Protein AF-A0A090YXJ8-F1 (afdb_monomer)

pLDDT: mean 74.56, std 11.91, range [32.97, 93.19]

Solvent-accessible surface area (backbone atoms only — not comparable to full-atom values): 15161 Å² total; per-residue (Å²): 108,73,38,56,51,38,26,51,50,13,48,53,43,41,76,41,17,78,63,46,32,79,76,66,82,47,76,47,44,65,62,15,50,51,41,25,53,54,12,46,61,63,32,45,54,59,50,48,67,62,44,46,69,66,55,43,54,61,46,29,69,76,54,57,62,70,44,41,56,53,47,49,48,43,68,73,40,42,70,61,49,36,50,55,52,45,54,54,52,48,55,52,47,51,55,52,52,51,50,52,52,52,50,51,50,51,51,49,51,51,51,49,48,62,70,69,46,58,50,100,73,83,90,73,76,55,80,92,44,60,89,80,58,79,84,62,75,74,49,55,65,55,54,60,68,39,88,91,49,89,76,83,67,66,76,50,70,46,80,61,15,33,58,45,97,68,68,69,87,55,21,34,59,70,58,50,53,49,31,58,75,66,72,44,69,75,52,51,43,85,46,70,49,59,58,63,54,53,42,34,67,60,45,62,47,40,70,73,40,94,69,78,64,89,57,84,76,57,94,40,47,45,72,41,46,49,63,58,28,57,45,51,48,59,53,76,58,44,70,51,37,38,39,51,70,95,53,85,84,64,70,45,55,31,50,32,45,40,36,34,38,71,87,90,123

Organism: NCBI:txid2338372

Foldseek 3Di:
DVLQVLLVQLVVCLVCQVVVCVPPVDRCNVVSLVSNLSSCLVCQLVVCVVCLVVVLVVVCVPVVDPSVVVSVVCVVPVVVVSVVVSVVVSVVSCVVVVVVVVVVVVVVVVVVCLLPDQAPDDDDDPPVCPPPDDDDPVVLVVLCPDPPDPADKDKDKQPWKFWPPADQVLFDPVLVVVCVVVVHPPRTDIDIDMQVCRSCVRRVWDWPDPDDPNDGDDQLAEEDEPVCCNGSVDDFQDWIWIGGPPDPPPTRINRGYIYTYRDPD

Mean predicted aligned error: 14.97 Å

Structure (mmCIF, N/CA/C/O backbone):
data_AF-A0A090YXJ8-F1
#
_entry.id   AF-A0A090YXJ8-F1
#
loop_
_atom_site.group_PDB
_atom_site.id
_atom_site.type_symbol
_atom_site.label_atom_id
_atom_site.label_alt_id
_atom_site.label_comp_id
_atom_site.label_asym_id
_atom_site.label_entity_id
_atom_site.label_seq_id
_atom_site.pdbx_PDB_ins_code
_atom_site.Cartn_x
_atom_site.Cartn_y
_atom_site.Cartn_z
_atom_site.occupancy
_atom_site.B_iso_or_equiv
_atom_site.auth_seq_id
_atom_site.auth_comp_id
_atom_site.auth_asym_id
_atom_site.auth_atom_id
_atom_site.pdbx_PDB_model_num
ATOM 1 N N . MET A 1 1 ? -24.870 23.433 34.975 1.00 55.50 1 MET A N 1
ATOM 2 C CA . MET A 1 1 ? -24.606 24.380 33.870 1.00 55.50 1 MET A CA 1
ATOM 3 C C . MET A 1 1 ? -23.254 24.064 33.238 1.00 55.50 1 MET A C 1
ATOM 5 O O . MET A 1 1 ? -23.257 23.481 32.168 1.00 55.50 1 MET A O 1
ATOM 9 N N . PHE A 1 2 ? -22.132 24.280 33.937 1.00 61.69 2 PHE A N 1
ATOM 10 C CA . PHE A 1 2 ? -20.770 24.080 33.403 1.00 61.69 2 PHE A CA 1
ATOM 11 C C . PHE A 1 2 ? -20.494 22.678 32.811 1.00 61.69 2 PHE A C 1
ATOM 13 O O . PHE A 1 2 ? -19.981 22.555 31.707 1.00 61.69 2 PHE A O 1
ATOM 20 N N . SER A 1 3 ? -20.918 21.608 33.489 1.00 58.25 3 SER A N 1
ATOM 21 C CA . SER A 1 3 ? -20.738 20.216 33.033 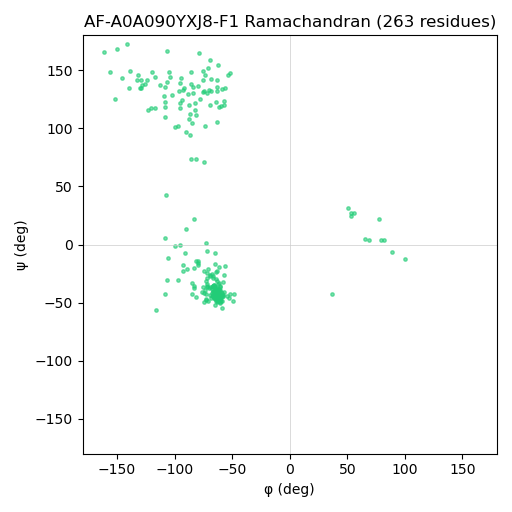1.00 58.25 3 SER A CA 1
ATOM 22 C C . SER A 1 3 ? -21.507 19.892 31.747 1.00 58.25 3 SER A C 1
ATOM 24 O O . SER A 1 3 ? -21.012 19.183 30.877 1.00 58.25 3 SER A O 1
ATOM 26 N N . PHE A 1 4 ? -22.702 20.472 31.607 1.00 64.38 4 PHE A N 1
ATOM 27 C CA . PHE A 1 4 ? -23.557 20.308 30.433 1.00 64.38 4 PHE A CA 1
ATOM 28 C C . PHE A 1 4 ? -22.971 21.056 29.229 1.00 64.38 4 PHE A C 1
ATOM 30 O O . PHE A 1 4 ? -23.005 20.553 28.112 1.00 64.38 4 PHE A O 1
ATOM 37 N N . SER A 1 5 ? -22.365 22.223 29.471 1.00 67.88 5 SER A N 1
ATOM 38 C CA . SER A 1 5 ? -21.623 22.974 28.459 1.00 67.88 5 SER A CA 1
ATOM 39 C C . SER A 1 5 ? -20.424 22.181 27.936 1.00 67.88 5 SER A C 1
ATOM 41 O O . SER A 1 5 ? -20.255 22.105 26.728 1.00 67.88 5 SER A O 1
ATOM 43 N N . ILE A 1 6 ? -19.646 21.518 28.803 1.00 65.88 6 ILE A N 1
ATOM 44 C CA . ILE A 1 6 ? -18.513 20.666 28.384 1.00 65.88 6 ILE A CA 1
ATOM 45 C C . ILE A 1 6 ? -18.993 19.492 27.517 1.00 65.88 6 ILE A C 1
ATOM 47 O O . ILE A 1 6 ? -18.374 19.184 26.502 1.00 65.88 6 ILE A O 1
ATOM 51 N N . LEU A 1 7 ? -20.121 18.872 27.874 1.00 66.62 7 LEU A N 1
ATOM 52 C CA . LEU A 1 7 ? -20.714 17.774 27.107 1.00 66.62 7 LEU A CA 1
ATOM 53 C C . LEU A 1 7 ? -21.203 18.234 25.728 1.00 66.62 7 LEU A C 1
ATOM 55 O O . LEU A 1 7 ? -20.902 17.588 24.726 1.00 66.62 7 LEU A O 1
ATOM 59 N N . ILE A 1 8 ? -21.906 19.369 25.660 1.00 72.75 8 ILE A N 1
ATOM 60 C CA . ILE A 1 8 ? -22.362 19.958 24.392 1.00 72.75 8 ILE A CA 1
ATOM 61 C C . ILE A 1 8 ? -21.159 20.341 23.527 1.00 72.75 8 ILE A C 1
ATOM 63 O O . ILE A 1 8 ? -21.130 19.985 22.355 1.00 72.75 8 ILE A O 1
ATOM 67 N N . ILE A 1 9 ? -20.143 20.989 24.101 1.00 69.19 9 ILE A N 1
ATOM 68 C CA . ILE A 1 9 ? -18.918 21.371 23.387 1.00 69.19 9 ILE A CA 1
ATOM 69 C C . ILE A 1 9 ? -18.204 20.124 22.841 1.00 69.19 9 ILE A C 1
ATOM 71 O O . ILE A 1 9 ? -17.882 20.086 21.658 1.00 69.19 9 ILE A O 1
ATOM 75 N N . GLY A 1 10 ? -18.027 19.074 23.650 1.00 62.78 10 GLY A N 1
ATOM 76 C CA . GLY A 1 10 ? -17.425 17.812 23.203 1.00 62.78 10 GLY A CA 1
ATOM 77 C C . GLY A 1 10 ? -18.226 17.122 22.093 1.00 62.78 10 GLY A C 1
ATOM 78 O O . GLY A 1 10 ? -17.644 16.637 21.127 1.00 62.78 10 GLY A O 1
ATOM 79 N N . THR A 1 11 ? -19.560 17.147 22.180 1.00 67.75 11 THR A N 1
ATOM 80 C CA . THR A 1 11 ? -20.452 16.560 21.161 1.00 67.75 11 THR A CA 1
ATOM 81 C C . THR A 1 11 ? -20.405 17.349 19.853 1.00 67.75 11 THR A C 1
ATOM 83 O O . THR A 1 11 ? -20.307 16.760 18.780 1.00 67.75 11 THR A O 1
ATOM 86 N N . VAL A 1 12 ? -20.435 18.683 19.930 1.00 70.00 12 VAL A N 1
ATOM 87 C CA . VAL A 1 12 ? -20.380 19.569 18.761 1.00 70.00 12 VAL A CA 1
ATOM 88 C C . VAL A 1 12 ? -19.036 19.432 18.053 1.00 70.00 12 VAL A C 1
ATOM 90 O O . VAL A 1 12 ? -19.027 19.228 16.842 1.00 70.00 12 VAL A O 1
ATOM 93 N N . ILE A 1 13 ? -17.915 19.462 18.782 1.00 65.44 13 ILE A N 1
ATOM 94 C CA . ILE A 1 13 ? -16.574 19.284 18.198 1.00 65.44 13 ILE A CA 1
ATOM 95 C C . ILE A 1 13 ? -16.415 17.869 17.623 1.00 65.44 13 ILE A C 1
ATOM 97 O O . ILE A 1 13 ? -15.841 17.719 16.550 1.00 65.44 13 ILE A O 1
ATOM 101 N N . GLY A 1 14 ? -16.955 16.835 18.277 1.00 62.78 14 GLY A N 1
ATOM 102 C CA . GLY A 1 14 ? -16.898 15.460 17.770 1.00 62.78 14 GLY A CA 1
ATOM 103 C C . GLY A 1 14 ? -17.685 15.263 16.473 1.00 62.78 14 GLY A C 1
ATOM 104 O O . GLY A 1 14 ? -17.175 14.661 15.532 1.00 62.78 14 GLY A O 1
ATOM 105 N N . LEU A 1 15 ? -18.894 15.828 16.385 1.00 65.69 15 LEU A N 1
ATOM 106 C CA . LEU A 1 15 ? -19.735 15.759 15.182 1.00 65.69 15 LEU A CA 1
ATOM 107 C C . LEU A 1 15 ? -19.212 16.631 14.030 1.00 65.69 15 LEU A C 1
ATOM 109 O O . LEU A 1 15 ? -19.439 16.305 12.870 1.00 65.69 15 LEU A O 1
ATOM 113 N N . SER A 1 16 ? -18.512 17.726 14.337 1.00 63.09 16 SER A N 1
ATOM 114 C CA . SER A 1 16 ? -17.903 18.616 13.335 1.00 63.09 16 SER A CA 1
ATOM 115 C C . SER A 1 16 ? -16.428 18.307 13.054 1.00 63.09 16 SER A C 1
ATOM 117 O O . SER A 1 16 ? -15.823 18.939 12.189 1.00 63.09 16 SER A O 1
ATOM 119 N N . GLY A 1 17 ? -15.852 17.308 13.729 1.00 56.41 17 GLY A N 1
ATOM 120 C CA . GLY A 1 17 ? -14.432 16.970 13.653 1.00 56.41 17 GLY A CA 1
ATOM 121 C C . GLY A 1 17 ? -13.969 16.592 12.248 1.00 56.41 17 GLY A C 1
ATOM 122 O O . GLY A 1 17 ? -12.890 17.008 11.842 1.00 56.41 17 GLY A O 1
ATOM 123 N N . SER A 1 18 ? -14.818 15.910 11.472 1.00 56.16 18 SER A N 1
ATOM 124 C CA . SER A 1 18 ? -14.527 15.558 10.075 1.00 56.16 18 SER A CA 1
ATOM 125 C C . SER A 1 18 ? -14.506 16.766 9.132 1.00 56.16 18 SER A C 1
ATOM 127 O O . SER A 1 18 ? -13.820 16.731 8.117 1.00 56.16 18 SER A O 1
ATOM 129 N N . MET A 1 19 ? -15.235 17.843 9.452 1.00 58.25 19 MET A N 1
ATOM 130 C CA . MET A 1 19 ? -15.179 19.104 8.697 1.00 58.25 19 MET A CA 1
ATOM 131 C C . MET A 1 19 ? -14.025 20.003 9.163 1.00 58.25 19 MET A C 1
ATOM 133 O O . MET A 1 19 ? -13.417 20.697 8.353 1.00 58.25 19 MET A O 1
ATOM 137 N N . LEU A 1 20 ? -13.687 19.971 10.456 1.00 52.88 20 LEU A N 1
ATOM 138 C CA . LEU A 1 20 ? -12.578 20.736 11.041 1.00 52.88 20 LEU A CA 1
ATOM 139 C C . LEU A 1 20 ? -11.194 20.188 10.664 1.00 52.88 20 LEU A C 1
ATOM 141 O O . LEU A 1 20 ? -10.254 20.970 10.514 1.00 52.88 20 LEU A O 1
ATOM 145 N N . GLU A 1 21 ? -11.067 18.875 10.458 1.00 55.09 21 GLU A N 1
ATOM 146 C CA . GLU A 1 21 ? -9.832 18.229 9.985 1.00 55.09 21 GLU A CA 1
ATOM 147 C C . GLU A 1 21 ? -9.377 18.797 8.627 1.00 55.09 21 GLU A C 1
ATOM 149 O O . GLU A 1 21 ? -8.182 18.970 8.389 1.00 55.09 21 GLU A O 1
ATOM 154 N N . GLN A 1 22 ? -10.334 19.211 7.787 1.00 55.16 22 GLN A N 1
ATOM 155 C CA . GLN A 1 22 ? -10.087 19.806 6.473 1.00 55.16 22 GLN A CA 1
ATOM 156 C C . GLN A 1 22 ? -9.495 21.230 6.539 1.00 55.16 22 GLN A C 1
ATOM 158 O O . GLN A 1 22 ? -8.871 21.670 5.576 1.00 55.16 22 GLN A O 1
ATOM 163 N N . TYR A 1 23 ? -9.659 21.940 7.665 1.00 57.81 23 TYR A N 1
ATOM 164 C CA . TYR A 1 23 ? -9.198 23.325 7.852 1.00 57.81 23 TYR A CA 1
ATOM 165 C C . TYR A 1 23 ? -7.972 23.462 8.768 1.00 57.81 23 TYR A C 1
ATOM 167 O O . TYR A 1 23 ? -7.193 24.396 8.591 1.00 57.81 23 TYR A O 1
ATOM 175 N N . ALA A 1 24 ? -7.797 22.573 9.752 1.00 56.06 24 ALA A N 1
ATOM 176 C CA . ALA A 1 24 ? -6.789 22.739 10.807 1.00 56.06 24 ALA A CA 1
ATOM 177 C C . ALA A 1 24 ? -5.554 21.826 10.672 1.00 56.06 24 ALA A C 1
ATOM 179 O O . ALA A 1 24 ? -4.582 22.023 11.397 1.00 56.06 24 ALA A O 1
ATOM 180 N N . GLY A 1 25 ? -5.574 20.816 9.790 1.00 51.91 25 GLY A N 1
ATOM 181 C CA . GLY A 1 25 ? -4.444 19.890 9.592 1.00 51.91 25 GLY A CA 1
ATOM 182 C C . GLY A 1 25 ? -4.116 18.991 10.797 1.00 51.91 25 GLY A C 1
ATOM 183 O O . GLY A 1 25 ? -3.144 18.242 10.764 1.00 51.91 25 GLY A O 1
ATOM 184 N N . PHE A 1 26 ? -4.924 19.048 11.858 1.00 59.78 26 PHE A N 1
ATOM 185 C CA . PHE A 1 26 ? -4.883 18.166 13.021 1.00 59.78 26 PHE A CA 1
ATOM 186 C C . PHE A 1 26 ? -6.222 17.439 13.122 1.00 59.78 26 PHE A C 1
ATOM 188 O O . PHE A 1 26 ? -7.244 18.013 12.755 1.00 59.78 26 PHE A O 1
ATOM 195 N N . ASN A 1 27 ? -6.235 16.206 13.631 1.00 60.19 27 ASN A N 1
ATOM 196 C CA . ASN A 1 27 ? -7.457 15.424 13.796 1.00 60.19 27 ASN A CA 1
ATOM 197 C C . ASN A 1 27 ? -8.073 15.689 15.192 1.00 60.19 27 ASN A C 1
ATOM 199 O O . ASN A 1 27 ? -7.643 15.087 16.183 1.00 60.19 27 ASN A O 1
ATOM 203 N N . PRO A 1 28 ? -9.073 16.590 15.326 1.00 64.56 28 PRO A N 1
ATOM 204 C CA . PRO A 1 28 ? -9.638 16.967 16.622 1.00 64.56 28 PRO A CA 1
ATOM 205 C C . PRO A 1 28 ? -10.490 15.857 17.252 1.00 64.56 28 PRO A C 1
ATOM 207 O O . PRO A 1 28 ? -10.927 16.010 18.395 1.00 64.56 28 PRO A O 1
ATOM 210 N N . SER A 1 29 ? -10.733 14.745 16.546 1.00 60.97 29 SER A N 1
ATOM 211 C CA . SER A 1 29 ? -11.629 13.680 17.005 1.00 60.97 29 SER A CA 1
ATOM 212 C C . SER A 1 29 ? -11.185 13.086 18.346 1.00 60.97 29 SER A C 1
ATOM 214 O O . SER A 1 29 ? -12.011 12.945 19.246 1.00 60.97 29 SER A O 1
ATOM 216 N N . ALA A 1 30 ? -9.884 12.855 18.548 1.00 63.22 30 ALA A N 1
ATOM 217 C CA . ALA A 1 30 ? -9.355 12.306 19.798 1.00 63.22 30 ALA A CA 1
ATOM 218 C C . ALA A 1 30 ? -9.549 13.262 20.990 1.00 63.22 30 ALA A C 1
ATOM 220 O O . ALA A 1 30 ? -9.993 12.847 22.062 1.00 63.22 30 ALA A O 1
ATOM 221 N N . ILE A 1 31 ? -9.282 14.558 20.793 1.00 67.12 31 ILE A N 1
ATOM 222 C CA . ILE A 1 31 ? -9.473 15.591 21.824 1.00 67.12 31 ILE A CA 1
ATOM 223 C C . ILE A 1 31 ? -10.967 15.758 22.133 1.00 67.12 31 ILE A C 1
ATOM 225 O O . ILE A 1 31 ? -11.360 15.871 23.294 1.00 67.12 31 ILE A O 1
ATOM 229 N N . SER A 1 32 ? -11.816 15.713 21.105 1.00 64.06 32 SER A N 1
ATOM 230 C CA . SER A 1 32 ? -13.268 15.815 21.256 1.00 64.06 32 SER A CA 1
ATOM 231 C C . SER A 1 32 ? -13.869 14.627 22.007 1.00 64.06 32 SER A C 1
ATOM 233 O O . SER A 1 32 ? -14.696 14.826 22.894 1.00 64.06 32 SER A O 1
ATOM 235 N N . ALA A 1 33 ? -13.397 13.407 21.733 1.00 66.88 33 ALA A N 1
ATOM 236 C CA . ALA A 1 33 ? -13.828 12.198 22.422 1.00 66.88 33 ALA A CA 1
ATOM 237 C C . ALA A 1 33 ? -13.441 12.241 23.906 1.00 66.88 33 ALA A C 1
ATOM 239 O O . ALA A 1 33 ? -14.245 11.882 24.767 1.00 66.88 33 ALA A O 1
ATOM 240 N N . LEU A 1 34 ? -12.245 12.754 24.216 1.00 67.62 34 LEU A N 1
ATOM 241 C CA . LEU A 1 34 ? -11.788 12.948 25.590 1.00 67.62 34 LEU A CA 1
ATOM 242 C C . LEU A 1 34 ? -12.661 13.971 26.335 1.00 67.62 34 LEU A C 1
ATOM 244 O O . LEU A 1 34 ? -13.136 13.700 27.439 1.00 67.62 34 LEU A O 1
ATOM 248 N N . LEU A 1 35 ? -12.921 15.130 25.720 1.00 68.94 35 LEU A N 1
ATOM 249 C CA . LEU A 1 35 ? -13.769 16.179 26.295 1.00 68.94 35 LEU A CA 1
ATOM 250 C C . LEU A 1 35 ? -15.221 15.721 26.464 1.00 68.94 35 LEU A C 1
ATOM 252 O O . LEU A 1 35 ? -15.842 16.022 27.483 1.00 68.94 35 LEU A O 1
ATOM 256 N N . PHE A 1 36 ? -15.746 14.954 25.508 1.00 70.88 36 PHE A N 1
ATOM 257 C CA . PHE A 1 36 ? -17.064 14.338 25.602 1.00 70.88 36 PHE A CA 1
ATOM 258 C C . PHE A 1 36 ? -17.133 13.341 26.762 1.00 70.88 36 PHE A C 1
ATOM 260 O O . PHE A 1 36 ? -18.053 13.428 27.571 1.00 70.88 36 PHE A O 1
ATOM 267 N N . ALA A 1 37 ? -16.149 12.447 26.901 1.00 69.69 37 ALA A N 1
ATOM 268 C CA . ALA A 1 37 ? -16.104 11.473 27.992 1.00 69.69 37 ALA A CA 1
ATOM 269 C C . ALA A 1 37 ? -16.043 12.158 29.368 1.00 69.69 37 ALA A C 1
ATOM 271 O O . ALA A 1 37 ? -16.802 11.799 30.271 1.00 69.69 37 ALA A O 1
ATOM 272 N N . ILE A 1 38 ? -15.204 13.191 29.514 1.00 72.44 38 ILE 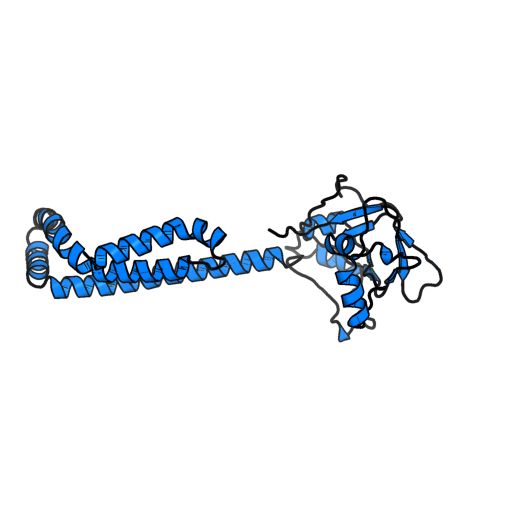A N 1
ATOM 273 C CA . ILE A 1 38 ? -15.114 14.002 30.739 1.00 72.44 38 ILE A CA 1
ATOM 274 C C . ILE A 1 38 ? -16.444 14.725 30.997 1.00 72.44 38 ILE A C 1
ATOM 276 O O . ILE A 1 38 ? -16.974 14.671 32.109 1.00 72.44 38 ILE A O 1
ATOM 280 N N . GLY A 1 39 ? -17.025 15.351 29.971 1.00 72.19 39 GLY A N 1
ATOM 281 C CA . GLY A 1 39 ? -18.326 16.013 30.051 1.00 72.19 39 GLY A CA 1
ATOM 282 C C . GLY A 1 39 ? -19.434 15.059 30.492 1.00 72.19 39 GLY A C 1
ATOM 283 O O . GLY A 1 39 ? -20.219 15.393 31.382 1.00 72.19 39 GLY A O 1
ATOM 284 N N . LEU A 1 40 ? -19.467 13.844 29.943 1.00 72.19 40 LEU A N 1
ATOM 285 C CA . LEU A 1 40 ? -20.435 12.812 30.307 1.00 72.19 40 LEU A CA 1
ATOM 286 C C . LEU A 1 40 ? -20.286 12.410 31.772 1.00 72.19 40 LEU A C 1
ATOM 288 O O . LEU A 1 40 ? -21.265 12.461 32.517 1.00 72.19 40 LEU A O 1
ATOM 292 N N . LEU A 1 41 ? -19.061 12.126 32.215 1.00 71.62 41 LEU A N 1
ATOM 293 C CA . LEU A 1 41 ? -18.758 11.692 33.581 1.00 71.62 41 LEU A CA 1
ATOM 294 C C . LEU A 1 41 ? -19.223 12.715 34.629 1.00 71.62 41 LEU A C 1
ATOM 296 O O . LEU A 1 41 ? -19.878 12.359 35.610 1.00 71.62 41 LEU A O 1
ATOM 300 N N . VAL A 1 42 ? -18.972 14.003 34.381 1.00 73.88 42 VAL A N 1
ATOM 301 C CA . VAL A 1 42 ? -19.380 15.084 35.292 1.00 73.88 42 VAL A CA 1
ATOM 302 C C . VAL A 1 42 ? -20.896 15.347 35.227 1.00 73.88 42 VAL A C 1
ATOM 304 O O . VAL A 1 42 ? -21.485 15.841 36.192 1.00 73.88 42 VAL A O 1
ATOM 307 N N . THR A 1 43 ? -21.569 14.988 34.129 1.00 73.94 43 THR A N 1
ATOM 308 C CA . THR A 1 43 ? -23.014 15.227 33.954 1.00 73.94 43 THR A CA 1
ATOM 309 C C . THR A 1 43 ? -23.886 14.074 34.481 1.00 73.94 43 THR A C 1
ATOM 311 O O . THR A 1 43 ? -25.043 14.310 34.848 1.00 73.94 43 THR A O 1
ATOM 314 N N . ILE A 1 44 ? -23.339 12.857 34.636 1.00 73.44 44 ILE A N 1
ATOM 315 C CA . ILE A 1 44 ? -24.039 11.671 35.180 1.00 73.44 44 ILE A CA 1
ATOM 316 C C . ILE A 1 44 ? -24.787 11.953 36.503 1.00 73.44 44 ILE A C 1
ATOM 318 O O . ILE A 1 44 ? -25.975 11.629 36.579 1.00 73.44 44 ILE A O 1
ATOM 322 N N . PRO A 1 45 ? -24.199 12.597 37.535 1.00 69.31 45 PRO A N 1
ATOM 323 C CA . PRO A 1 45 ? -24.906 12.859 38.794 1.00 69.31 45 PRO A CA 1
ATOM 324 C C . PRO A 1 45 ? -26.149 13.742 38.627 1.00 69.31 45 PRO A C 1
ATOM 326 O O . PRO A 1 45 ? -27.145 13.567 39.334 1.00 69.31 45 PRO A O 1
ATOM 329 N N . SER A 1 46 ? -26.108 14.680 37.676 1.00 73.44 46 SER A N 1
ATOM 330 C CA . SER A 1 46 ? -27.239 15.560 37.362 1.00 73.44 46 SER A CA 1
ATOM 331 C C . SER A 1 46 ? -28.344 14.793 36.634 1.00 73.44 46 SER A C 1
ATOM 333 O O . SER A 1 46 ? -29.514 14.907 37.002 1.00 73.44 46 SER A O 1
ATOM 335 N N . PHE A 1 47 ? -27.975 13.943 35.672 1.00 73.75 47 PHE A N 1
ATOM 336 C CA . PHE A 1 47 ? -28.919 13.068 34.974 1.00 73.75 47 PHE A CA 1
ATOM 337 C C . PHE A 1 47 ? -29.593 12.071 35.916 1.00 73.75 47 PHE A C 1
ATOM 339 O O . PHE A 1 47 ? -30.809 11.913 35.865 1.00 73.75 47 PHE A O 1
ATOM 346 N N . ILE A 1 48 ? -28.849 11.455 36.838 1.00 70.88 48 ILE A N 1
ATOM 347 C CA . ILE A 1 48 ? -29.412 10.509 37.813 1.00 70.88 48 ILE A CA 1
ATOM 348 C C . ILE A 1 48 ? -30.433 11.196 38.724 1.00 70.88 48 ILE A C 1
ATOM 350 O O . ILE A 1 48 ? -31.477 10.612 39.008 1.00 70.88 48 ILE A O 1
ATOM 354 N N . ARG A 1 49 ? -30.202 12.450 39.142 1.00 69.06 49 ARG A N 1
ATOM 355 C CA . ARG A 1 49 ? -31.197 13.210 39.924 1.00 69.06 49 ARG A CA 1
ATOM 356 C C . ARG A 1 49 ? -32.517 13.405 39.176 1.00 69.06 49 ARG A C 1
ATOM 358 O O . ARG A 1 49 ? -33.563 13.372 39.820 1.00 69.06 49 ARG A O 1
ATOM 365 N N . MET A 1 50 ? -32.460 13.606 37.862 1.00 73.94 50 MET A N 1
ATOM 366 C CA . MET A 1 50 ? -33.635 13.833 37.021 1.00 73.94 50 MET A CA 1
ATOM 367 C C . MET A 1 50 ? -34.338 12.521 36.643 1.00 73.94 50 MET A C 1
ATOM 369 O O . MET A 1 50 ? -35.556 12.420 36.748 1.00 73.94 50 MET A O 1
ATOM 373 N N . ILE A 1 51 ? -33.573 11.504 36.246 1.00 74.38 51 ILE A N 1
ATOM 374 C CA . ILE A 1 51 ? -34.089 10.254 35.676 1.00 74.38 51 ILE A CA 1
ATOM 375 C C . ILE A 1 51 ? -34.531 9.263 36.763 1.00 74.38 51 ILE A C 1
ATOM 377 O O . ILE A 1 51 ? -35.549 8.589 36.597 1.00 74.38 51 ILE A O 1
ATOM 381 N N . ALA A 1 52 ? -33.816 9.175 37.892 1.00 71.06 52 ALA A N 1
ATOM 382 C CA . ALA A 1 52 ? -34.124 8.206 38.947 1.00 71.06 52 ALA A CA 1
ATOM 383 C C . ALA A 1 52 ? -35.590 8.242 39.427 1.00 71.06 52 ALA A C 1
ATOM 385 O O . ALA A 1 52 ? -36.189 7.173 39.507 1.00 71.06 52 ALA A O 1
ATOM 386 N N . PRO A 1 53 ? -36.222 9.401 39.712 1.00 68.25 53 PRO A N 1
ATOM 387 C CA . PRO A 1 53 ? -37.631 9.422 40.116 1.00 68.25 53 PRO A CA 1
ATOM 388 C C . PRO A 1 53 ? -38.605 9.056 38.984 1.00 68.25 53 PRO A C 1
ATOM 390 O O . PRO A 1 53 ? -39.690 8.554 39.271 1.00 68.25 53 PRO A O 1
ATOM 393 N N . VAL A 1 54 ? -38.230 9.281 37.721 1.00 77.50 54 VAL A N 1
ATOM 394 C CA . VAL A 1 54 ? -39.053 8.948 36.546 1.00 77.50 54 VAL A CA 1
ATOM 395 C C . VAL A 1 54 ? -39.059 7.440 36.298 1.00 77.50 54 VAL A C 1
ATOM 397 O O . VAL A 1 54 ? -40.117 6.873 36.051 1.00 77.50 54 VAL A O 1
ATOM 400 N N . ILE A 1 55 ? -37.905 6.780 36.430 1.00 72.19 55 ILE A N 1
ATOM 401 C CA . ILE A 1 55 ? -37.764 5.330 36.208 1.00 72.19 55 ILE A CA 1
ATOM 402 C C . ILE A 1 55 ? -38.165 4.516 37.445 1.00 72.19 55 ILE A C 1
ATOM 404 O O . ILE A 1 55 ? -38.757 3.444 37.316 1.00 72.19 55 ILE A O 1
ATOM 408 N N . ALA A 1 56 ? -37.889 5.009 38.657 1.00 70.19 56 ALA A N 1
ATOM 409 C CA . ALA A 1 56 ? -38.182 4.263 39.880 1.00 70.19 56 ALA A CA 1
ATOM 410 C C . ALA A 1 56 ? -39.686 4.020 40.078 1.00 70.19 56 ALA A C 1
ATOM 412 O O . ALA A 1 56 ? -40.060 2.946 40.536 1.00 70.19 56 ALA A O 1
ATOM 413 N N . LYS A 1 57 ? -40.550 4.977 39.709 1.00 71.19 57 LYS A N 1
ATOM 414 C CA . LYS A 1 57 ? -42.012 4.853 39.855 1.00 71.19 57 LYS A CA 1
ATOM 415 C C . LYS A 1 57 ? -42.610 3.652 39.095 1.00 71.19 57 LYS A C 1
ATOM 417 O O . LYS A 1 57 ? -43.268 2.836 39.738 1.00 71.19 57 LYS A O 1
ATOM 422 N N . PRO A 1 58 ? -42.385 3.481 37.779 1.00 70.00 58 PRO A N 1
ATOM 423 C CA . PRO A 1 58 ? -42.887 2.313 37.055 1.00 70.00 58 PRO A CA 1
ATOM 424 C C . PRO A 1 58 ? -42.238 1.001 37.524 1.00 70.00 58 PRO A C 1
ATOM 426 O O . PRO A 1 58 ? -42.927 -0.009 37.649 1.00 70.00 58 PRO A O 1
ATOM 429 N N . PHE A 1 59 ? -40.950 1.002 37.886 1.00 67.75 59 PHE A N 1
ATOM 430 C CA . PHE A 1 59 ? -40.277 -0.201 38.406 1.00 67.75 59 PHE A CA 1
ATOM 431 C C . PHE A 1 59 ? -40.795 -0.659 39.778 1.00 67.75 59 PHE A C 1
ATOM 433 O O . PHE A 1 59 ? -40.898 -1.860 40.037 1.00 67.75 59 PHE A O 1
ATOM 440 N N . GLN A 1 60 ? -41.146 0.283 40.656 1.00 66.94 60 GLN A N 1
ATOM 441 C CA . GLN A 1 60 ? -41.823 -0.007 41.925 1.00 66.94 60 GLN A CA 1
ATOM 442 C C . GLN A 1 60 ? -43.230 -0.569 41.691 1.00 66.94 60 GLN A C 1
ATOM 444 O O . GLN A 1 60 ? -43.680 -1.436 42.436 1.00 66.94 60 GLN A O 1
ATOM 449 N N . MET A 1 61 ? -43.918 -0.108 40.643 1.00 68.25 61 MET A N 1
ATOM 450 C CA . MET A 1 61 ? -45.260 -0.578 40.299 1.00 68.25 61 MET A CA 1
ATOM 451 C C . MET A 1 61 ? -45.262 -2.028 39.793 1.00 68.25 61 MET A C 1
ATOM 453 O O . MET A 1 61 ? -46.175 -2.776 40.136 1.00 68.25 61 MET A O 1
ATOM 457 N N . ILE A 1 62 ? -44.236 -2.430 39.034 1.00 70.94 62 ILE A N 1
ATOM 458 C CA . ILE A 1 62 ? -44.140 -3.765 38.417 1.00 70.94 62 ILE A CA 1
ATOM 459 C C . ILE A 1 62 ? -43.557 -4.814 39.381 1.00 70.94 62 ILE A C 1
ATOM 461 O O . ILE A 1 62 ? -44.083 -5.918 39.463 1.00 70.94 62 ILE A O 1
ATOM 465 N N . PHE A 1 63 ? -42.512 -4.483 40.148 1.00 68.06 63 PHE A N 1
ATOM 466 C CA . PHE A 1 63 ? -41.757 -5.466 40.954 1.00 68.06 63 PHE A CA 1
ATOM 467 C C . PHE A 1 63 ? -41.989 -5.358 42.483 1.00 68.06 63 PHE A C 1
ATOM 469 O O . PHE A 1 63 ? -41.343 -6.053 43.265 1.00 68.06 63 PHE A O 1
ATOM 476 N N . ARG A 1 64 ? -42.927 -4.485 42.886 1.00 60.50 64 ARG A N 1
ATOM 477 C CA . ARG A 1 64 ? -43.600 -4.232 44.186 1.00 60.50 64 ARG A CA 1
ATOM 478 C C . ARG A 1 64 ? -42.861 -4.357 45.530 1.00 60.50 64 ARG A C 1
ATOM 480 O O . ARG A 1 64 ? -43.092 -3.485 46.367 1.00 60.50 64 ARG A O 1
ATOM 487 N N . ILE A 1 65 ? -42.019 -5.350 45.810 1.00 56.41 65 ILE A N 1
ATOM 488 C CA . ILE A 1 65 ? -41.451 -5.544 47.164 1.00 56.41 65 ILE A CA 1
ATOM 489 C C . ILE A 1 65 ? -39.930 -5.360 47.172 1.00 56.41 65 ILE A C 1
ATOM 491 O O . ILE A 1 65 ? -39.425 -4.469 47.858 1.00 56.41 65 ILE A O 1
ATOM 495 N N . GLU A 1 66 ? -39.193 -6.113 46.358 1.00 58.44 66 GLU A N 1
ATOM 496 C CA . GLU A 1 66 ? -37.722 -6.068 46.354 1.00 58.44 66 GLU A CA 1
ATOM 497 C C . GLU A 1 66 ? -37.180 -4.783 45.710 1.00 58.44 66 GLU A C 1
ATOM 499 O O . GLU A 1 66 ? -36.260 -4.139 46.229 1.00 58.44 66 GLU A O 1
ATOM 504 N N . THR A 1 67 ? -37.808 -4.323 44.623 1.00 60.62 67 THR A N 1
ATOM 505 C CA . THR A 1 67 ? -37.417 -3.068 43.967 1.00 60.62 67 THR A CA 1
ATOM 506 C C . THR A 1 67 ? -37.791 -1.844 44.783 1.00 60.62 67 THR A C 1
ATOM 508 O O . THR A 1 67 ? -37.122 -0.822 44.650 1.00 60.62 67 THR A O 1
ATOM 511 N N . THR A 1 68 ? -38.793 -1.911 45.662 1.00 62.44 68 THR A N 1
ATOM 512 C CA . THR A 1 68 ? -39.223 -0.779 46.503 1.00 62.44 68 THR A CA 1
ATOM 513 C C . THR A 1 68 ? -38.188 -0.440 47.576 1.00 62.44 68 THR A C 1
ATOM 515 O O . THR A 1 68 ? -37.924 0.738 47.830 1.00 62.44 68 THR A O 1
ATOM 518 N N . ILE A 1 69 ? -37.532 -1.452 48.152 1.00 65.31 69 ILE A N 1
ATOM 519 C CA . ILE A 1 69 ? -36.444 -1.266 49.124 1.00 65.31 69 ILE A CA 1
ATOM 520 C C . ILE A 1 69 ? -35.178 -0.769 48.411 1.00 65.31 69 ILE A C 1
ATOM 522 O O . ILE A 1 69 ? -34.595 0.240 48.818 1.00 65.31 69 ILE A O 1
ATOM 526 N N . SER A 1 70 ? -34.801 -1.401 47.295 1.00 65.06 70 SER A N 1
ATOM 527 C CA . SER A 1 70 ? -33.634 -0.992 46.499 1.00 65.06 70 SER A CA 1
ATOM 528 C C . SER A 1 70 ? -33.773 0.420 45.925 1.00 65.06 70 SER A C 1
ATOM 530 O O . SER A 1 70 ? -32.854 1.230 46.033 1.00 65.06 70 SER A O 1
ATOM 532 N N . SER A 1 71 ? -34.939 0.780 45.390 1.00 65.50 71 SER A N 1
ATOM 533 C CA . SER A 1 71 ? -35.200 2.131 44.872 1.00 65.50 71 SER A CA 1
ATOM 534 C C . SER A 1 71 ? -35.224 3.190 45.977 1.00 65.50 71 SER A C 1
ATOM 536 O O . SER A 1 71 ? -34.676 4.278 45.780 1.00 65.50 71 SER A O 1
ATOM 538 N N . ARG A 1 72 ? -35.770 2.887 47.167 1.00 70.50 72 ARG A N 1
ATOM 539 C CA . ARG A 1 72 ? -35.656 3.774 48.339 1.00 70.50 72 ARG A CA 1
ATOM 540 C C . ARG A 1 72 ? -34.203 3.979 48.754 1.00 70.50 72 ARG A C 1
ATOM 542 O O . ARG A 1 72 ? -33.821 5.116 49.029 1.00 70.50 72 ARG A O 1
ATOM 549 N N . ASN A 1 73 ? -33.387 2.927 48.752 1.00 71.06 73 ASN A N 1
ATOM 550 C CA . ASN A 1 73 ? -31.964 3.025 49.081 1.00 71.06 73 ASN A CA 1
ATOM 551 C C . ASN A 1 73 ? -31.187 3.848 48.046 1.00 71.06 73 ASN A C 1
ATOM 553 O O . ASN A 1 73 ? -30.391 4.703 48.432 1.00 71.06 73 ASN A O 1
ATOM 557 N N . VAL A 1 74 ? -31.474 3.686 46.753 1.00 70.44 74 VAL A N 1
ATOM 558 C CA . VAL A 1 74 ? -30.900 4.521 45.682 1.00 70.44 74 VAL A CA 1
ATOM 559 C C . VAL A 1 74 ? -31.314 5.991 45.834 1.00 70.44 74 VAL A C 1
ATOM 561 O O . VAL A 1 74 ? -30.489 6.885 45.658 1.00 70.44 74 VAL A O 1
ATOM 564 N N . ILE A 1 75 ? -32.564 6.266 46.225 1.00 72.38 75 ILE A N 1
ATOM 565 C CA . ILE A 1 75 ? -33.068 7.627 46.474 1.00 72.38 75 ILE A CA 1
ATOM 566 C C . ILE A 1 75 ? -32.491 8.244 47.760 1.00 72.38 75 ILE A C 1
ATOM 568 O O . ILE A 1 75 ? -32.279 9.459 47.798 1.00 72.38 75 ILE A O 1
ATOM 572 N N . ARG A 1 76 ? -32.233 7.446 48.801 1.00 77.50 76 ARG A N 1
ATOM 573 C CA . ARG A 1 76 ? -31.637 7.899 50.070 1.00 77.50 76 ARG A CA 1
ATOM 574 C C . ARG A 1 76 ? -30.130 8.132 49.932 1.00 77.50 76 ARG A C 1
ATOM 576 O O . ARG A 1 76 ? -29.623 9.137 50.417 1.00 77.50 76 ARG A O 1
ATOM 583 N N . TYR A 1 77 ? -29.427 7.252 49.223 1.00 79.94 77 TYR A N 1
ATOM 584 C CA . TYR A 1 77 ? -27.980 7.316 48.994 1.00 79.94 77 TYR A CA 1
ATOM 585 C C . TYR A 1 77 ? -27.636 7.724 47.553 1.00 79.94 77 TYR A C 1
ATOM 587 O O . TYR A 1 77 ? -26.713 7.175 46.949 1.00 79.94 77 TYR A O 1
ATOM 595 N N . ARG A 1 78 ? -28.350 8.723 47.007 1.00 71.94 78 ARG A N 1
ATOM 596 C CA . ARG A 1 78 ? -28.221 9.189 45.607 1.00 71.94 78 ARG A CA 1
ATOM 597 C C . ARG A 1 78 ? -26.784 9.426 45.168 1.00 71.94 78 ARG A C 1
ATOM 599 O O . ARG A 1 78 ? -26.424 9.030 44.070 1.00 71.94 78 ARG A O 1
ATOM 606 N N . ASN A 1 79 ? -25.964 10.043 46.018 1.00 73.12 79 ASN A N 1
ATOM 607 C CA . ASN A 1 79 ? -24.574 10.336 45.670 1.00 73.12 79 ASN A CA 1
ATOM 608 C C . ASN A 1 79 ? -23.734 9.055 45.543 1.00 73.12 79 ASN A C 1
ATOM 610 O O . ASN A 1 79 ? -22.976 8.933 44.589 1.00 73.12 79 ASN A O 1
ATOM 614 N N . LYS A 1 80 ? -23.900 8.078 46.448 1.00 77.62 80 LYS A N 1
ATOM 615 C CA . LYS A 1 80 ? -23.178 6.796 46.370 1.00 77.62 80 LYS A CA 1
ATOM 616 C C . LYS A 1 80 ? -23.622 5.990 45.148 1.00 77.62 80 LYS A C 1
ATOM 618 O O . LYS A 1 80 ? -22.775 5.514 44.404 1.00 77.62 80 LYS A O 1
ATOM 623 N N . ALA A 1 81 ? -24.931 5.920 44.896 1.00 76.62 81 ALA A N 1
ATOM 624 C CA . ALA A 1 81 ? -25.475 5.262 43.708 1.00 76.62 81 ALA A CA 1
ATOM 625 C C . ALA A 1 81 ? -24.996 5.933 42.409 1.00 76.62 81 ALA A C 1
ATOM 627 O O . ALA A 1 81 ? -24.614 5.245 41.466 1.00 76.62 81 ALA A O 1
ATOM 628 N N . ALA A 1 82 ? -24.953 7.269 42.375 1.00 73.94 82 ALA A N 1
ATOM 629 C CA . ALA A 1 82 ? -24.458 8.010 41.222 1.00 73.94 82 ALA A CA 1
ATOM 630 C C . ALA A 1 82 ? -22.977 7.744 40.939 1.00 73.94 82 ALA A C 1
ATOM 632 O O . ALA A 1 82 ? -22.612 7.549 39.783 1.00 73.94 82 ALA A O 1
ATOM 633 N N . VAL A 1 83 ? -22.141 7.683 41.980 1.00 77.81 83 VAL A N 1
ATOM 634 C CA . VAL A 1 83 ? -20.716 7.350 41.842 1.00 77.81 83 VAL A CA 1
ATOM 635 C C . VAL A 1 83 ? -20.530 5.917 41.335 1.00 77.81 83 VAL A C 1
ATOM 637 O O . VAL A 1 83 ? -19.767 5.709 40.398 1.00 77.81 83 VAL A O 1
ATOM 640 N N . SER A 1 84 ? -21.260 4.934 41.874 1.00 81.31 84 SER A N 1
ATOM 641 C CA . SER A 1 84 ? -21.178 3.543 41.400 1.00 81.31 84 SER A CA 1
ATOM 642 C C . SER A 1 84 ? -21.585 3.396 39.930 1.00 81.31 84 SER A C 1
ATOM 644 O O . SER A 1 84 ? -20.895 2.725 39.164 1.00 81.31 84 SER A O 1
ATOM 646 N N . VAL A 1 85 ? -22.670 4.059 39.515 1.00 79.50 85 VAL A N 1
ATOM 647 C CA . VAL A 1 85 ? -23.108 4.072 38.110 1.00 79.50 85 VAL A CA 1
ATOM 648 C C . VAL A 1 85 ? -22.082 4.773 37.221 1.00 79.50 85 VAL A C 1
ATOM 650 O O . VAL A 1 85 ? -21.803 4.286 36.129 1.00 79.50 85 VAL A O 1
ATOM 653 N N . ALA A 1 86 ? -21.483 5.874 37.682 1.00 74.31 86 ALA A N 1
ATOM 654 C CA . ALA A 1 86 ? -20.449 6.579 36.929 1.00 74.31 86 ALA A CA 1
ATOM 655 C C . ALA A 1 86 ? -19.201 5.712 36.703 1.00 74.31 86 ALA A C 1
ATOM 657 O O . ALA A 1 86 ? -18.688 5.684 35.588 1.00 74.31 86 ALA A O 1
ATOM 658 N N . ILE A 1 87 ? -18.751 4.964 37.717 1.00 81.50 87 ILE A N 1
ATOM 659 C CA . ILE A 1 87 ? -17.610 4.040 37.597 1.00 81.50 87 ILE A CA 1
ATOM 660 C C . ILE A 1 87 ? -17.909 2.936 36.573 1.00 81.50 87 ILE A C 1
ATOM 662 O O . ILE A 1 87 ? -17.086 2.674 35.697 1.00 81.50 87 ILE A O 1
ATOM 666 N N . LEU A 1 88 ? -19.097 2.324 36.638 1.00 82.06 88 LEU A N 1
ATOM 667 C CA . LEU A 1 88 ? -19.516 1.298 35.676 1.00 82.06 88 LEU A CA 1
ATOM 668 C C . LEU A 1 88 ? -19.614 1.853 34.250 1.00 82.06 88 LEU A C 1
ATOM 670 O O . LEU A 1 88 ? -19.091 1.251 33.313 1.00 82.06 88 LEU A O 1
ATOM 674 N N . ALA A 1 89 ? -20.241 3.020 34.089 1.00 79.19 89 ALA A N 1
ATOM 675 C CA . ALA A 1 89 ? -20.357 3.690 32.800 1.00 79.19 89 ALA A CA 1
ATOM 676 C C . ALA A 1 89 ? -18.981 4.049 32.224 1.00 79.19 89 ALA A C 1
ATOM 678 O O . ALA A 1 89 ? -18.763 3.901 31.025 1.00 79.19 89 ALA A O 1
ATOM 679 N N . PHE A 1 90 ? -18.041 4.473 33.071 1.00 79.62 90 PHE A N 1
ATOM 680 C CA . PHE A 1 90 ? -16.674 4.776 32.662 1.00 79.62 90 PHE A CA 1
ATOM 681 C C . PHE A 1 90 ? -15.917 3.527 32.203 1.00 79.62 90 PHE A C 1
ATOM 683 O O . PHE A 1 90 ? -15.303 3.555 31.139 1.00 79.62 90 PHE A O 1
ATOM 690 N N . GLY A 1 91 ? -16.021 2.414 32.936 1.00 82.94 91 GLY A N 1
ATOM 691 C CA . GLY A 1 91 ? -15.435 1.137 32.514 1.00 82.94 91 GLY A CA 1
ATOM 692 C C . GLY A 1 91 ? -15.975 0.669 31.159 1.00 82.94 91 GLY A C 1
ATOM 693 O O . GLY A 1 91 ? -15.204 0.287 30.279 1.00 82.94 91 GLY A O 1
ATOM 694 N N . PHE A 1 92 ? -17.290 0.780 30.953 1.00 82.44 92 PHE A N 1
ATOM 695 C CA . PHE A 1 92 ? -17.921 0.433 29.678 1.00 82.44 92 PHE A CA 1
ATOM 696 C C . PHE A 1 92 ? -17.496 1.373 28.541 1.00 82.44 92 PHE A C 1
ATOM 698 O O . PHE A 1 92 ? -17.193 0.916 27.440 1.00 82.44 92 PHE A O 1
ATOM 705 N N . MET A 1 93 ? -17.405 2.679 28.811 1.00 79.00 93 MET A N 1
ATOM 706 C CA . MET A 1 93 ? -16.905 3.657 27.843 1.00 79.00 93 MET A CA 1
ATOM 707 C C . MET A 1 93 ? -15.456 3.385 27.443 1.00 79.00 93 MET A C 1
ATOM 709 O O . MET A 1 93 ? -15.160 3.415 26.253 1.00 79.00 93 MET A O 1
ATOM 713 N N . ILE A 1 94 ? -14.565 3.077 28.392 1.00 80.88 94 ILE A N 1
ATOM 714 C CA . ILE A 1 94 ? -13.172 2.720 28.080 1.00 80.88 94 ILE A CA 1
ATOM 715 C C . ILE A 1 94 ? -13.127 1.488 27.176 1.00 80.88 94 ILE A C 1
ATOM 717 O O . ILE A 1 94 ? -12.397 1.493 26.187 1.00 80.88 94 ILE A O 1
ATOM 721 N N . ALA A 1 95 ? -13.917 0.455 27.476 1.00 82.12 95 ALA A N 1
ATOM 722 C CA . ALA A 1 95 ? -13.962 -0.753 26.657 1.00 82.12 95 ALA A CA 1
ATOM 723 C C . ALA A 1 95 ? -14.443 -0.461 25.223 1.00 82.12 95 ALA A C 1
ATOM 725 O O . ALA A 1 95 ? -13.828 -0.921 24.257 1.00 82.12 95 ALA A O 1
ATOM 726 N N . LEU A 1 96 ? -15.499 0.347 25.070 1.00 76.31 96 LEU A N 1
ATOM 727 C CA . LEU A 1 96 ? -16.019 0.745 23.759 1.00 76.31 96 LEU A CA 1
ATOM 728 C C . LEU A 1 96 ? -15.018 1.596 22.972 1.00 76.31 96 LEU A C 1
ATOM 730 O O . LEU A 1 96 ? -14.698 1.264 21.832 1.00 76.31 96 LEU A O 1
ATOM 734 N N . VAL A 1 97 ? -14.496 2.664 23.581 1.00 77.69 97 VAL A N 1
ATOM 735 C CA . VAL A 1 97 ? -13.537 3.574 22.937 1.00 77.69 97 VAL A CA 1
ATOM 736 C C . VAL A 1 97 ? -12.251 2.832 22.582 1.00 77.69 97 VAL A C 1
ATOM 738 O O . VAL A 1 97 ? -11.752 2.982 21.470 1.00 77.69 97 VAL A O 1
ATOM 741 N N . GLY A 1 98 ? -11.750 1.981 23.481 1.00 73.62 98 GLY A N 1
ATOM 742 C CA . GLY A 1 98 ? -10.581 1.142 23.227 1.00 73.62 98 GLY A CA 1
ATOM 743 C C . GLY A 1 98 ? -10.787 0.215 22.030 1.00 73.62 98 GLY A C 1
ATOM 744 O O . GLY A 1 98 ? -9.933 0.153 21.149 1.00 73.62 98 GLY A O 1
ATOM 745 N N . THR A 1 99 ? -11.949 -0.439 21.938 1.00 78.69 99 THR A N 1
ATOM 746 C CA . THR A 1 99 ? -12.279 -1.317 20.802 1.00 78.69 99 THR A CA 1
ATOM 747 C C . THR A 1 99 ? -12.373 -0.534 19.491 1.00 78.69 99 THR A C 1
ATOM 749 O O . THR A 1 99 ? -11.808 -0.949 18.481 1.00 78.69 99 THR A O 1
ATOM 752 N N . MET A 1 100 ? -13.040 0.626 19.497 1.00 74.06 100 MET A N 1
ATOM 753 C CA . MET A 1 100 ? -13.143 1.490 18.315 1.00 74.06 100 MET A CA 1
ATOM 754 C C . MET A 1 100 ? -11.771 1.986 17.849 1.00 74.06 100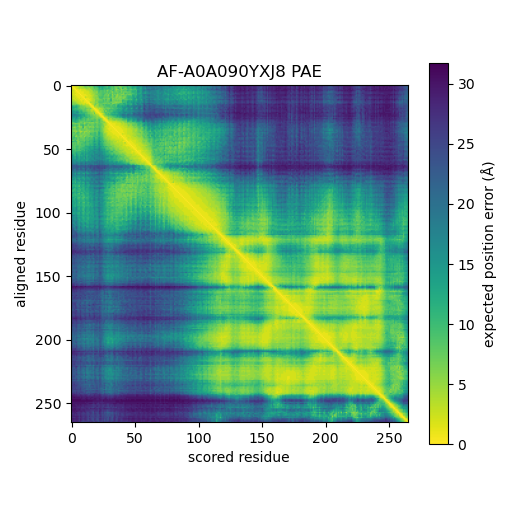 MET A C 1
ATOM 756 O O . MET A 1 100 ? -11.487 1.968 16.652 1.00 74.06 100 MET A O 1
ATOM 760 N N . TYR A 1 101 ? -10.909 2.385 18.785 1.00 74.31 101 TYR A N 1
ATOM 761 C CA . TYR A 1 101 ? -9.552 2.833 18.487 1.00 74.31 101 TYR A CA 1
ATOM 762 C C . TYR A 1 101 ? -8.712 1.719 17.849 1.00 74.31 101 TYR A C 1
ATOM 764 O O . TYR A 1 101 ? -8.115 1.928 16.793 1.00 74.31 101 TYR A O 1
ATOM 772 N N . VAL A 1 102 ? -8.723 0.514 18.432 1.00 80.00 102 VAL A N 1
ATOM 773 C CA . VAL A 1 102 ? -8.003 -0.649 17.887 1.00 80.00 102 VAL A CA 1
ATOM 774 C C . VAL A 1 102 ? -8.523 -1.022 16.497 1.00 80.00 102 VAL A C 1
ATOM 776 O O . VAL A 1 102 ? -7.721 -1.242 15.591 1.00 80.00 102 VAL A O 1
ATOM 779 N N . ASN A 1 103 ? -9.843 -1.027 16.290 1.00 77.44 103 ASN A N 1
ATOM 780 C CA . ASN A 1 103 ? -10.431 -1.297 14.976 1.00 77.44 103 ASN A CA 1
ATOM 781 C C . ASN A 1 103 ? -10.026 -0.243 13.940 1.00 77.44 103 ASN A C 1
ATOM 783 O O . ASN A 1 103 ? -9.638 -0.596 12.828 1.00 77.44 103 ASN A O 1
ATOM 787 N N . SER A 1 104 ? -10.043 1.041 14.308 1.00 74.25 104 SER A N 1
ATOM 788 C CA . SER A 1 104 ? -9.603 2.125 13.425 1.00 74.25 104 SER A CA 1
ATOM 789 C C . SER A 1 104 ? -8.121 2.001 13.070 1.00 74.25 104 SER A C 1
ATOM 791 O O . SER A 1 104 ? -7.749 2.220 11.917 1.00 74.25 104 SER A O 1
ATOM 793 N N . MET A 1 105 ? -7.267 1.637 14.032 1.00 76.50 105 MET A N 1
ATOM 794 C CA . MET A 1 105 ? -5.852 1.367 13.766 1.00 76.50 105 MET A CA 1
ATOM 795 C C . MET A 1 105 ? -5.686 0.185 12.816 1.00 76.50 105 MET A C 1
ATOM 797 O O . MET A 1 105 ? -4.946 0.289 11.841 1.00 76.50 105 MET A O 1
ATOM 801 N N . TYR A 1 106 ? -6.387 -0.920 13.068 1.00 81.62 106 TYR A N 1
ATOM 802 C CA . TYR A 1 106 ? -6.323 -2.113 12.231 1.00 81.62 106 TYR A CA 1
ATOM 803 C C . TYR A 1 106 ? -6.768 -1.821 10.795 1.00 81.62 106 TYR A C 1
ATOM 805 O O . TYR A 1 106 ? -6.068 -2.172 9.845 1.00 81.62 106 TYR A O 1
ATOM 813 N N . GLU A 1 107 ? -7.892 -1.126 10.614 1.00 81.31 107 GLU A N 1
ATOM 814 C CA . GLU A 1 107 ? -8.358 -0.709 9.293 1.00 81.31 107 GLU A CA 1
ATOM 815 C C . GLU A 1 107 ? -7.397 0.269 8.619 1.00 81.31 107 GLU A C 1
ATOM 817 O O . GLU A 1 107 ? -7.136 0.133 7.424 1.00 81.31 107 GLU A O 1
ATOM 822 N N . GLY A 1 108 ? -6.853 1.230 9.369 1.00 77.00 108 GLY A N 1
ATOM 823 C CA . GLY A 1 108 ? -5.862 2.182 8.874 1.00 77.00 108 GLY A CA 1
ATOM 824 C C . GLY A 1 108 ? -4.593 1.482 8.392 1.00 77.00 108 GLY A C 1
ATOM 825 O O . GLY A 1 108 ? -4.148 1.715 7.269 1.00 77.00 108 GLY A O 1
ATOM 826 N N . MET A 1 109 ? -4.059 0.552 9.188 1.00 79.62 109 MET A N 1
ATOM 827 C CA . MET A 1 109 ? -2.910 -0.275 8.817 1.00 79.62 109 MET A CA 1
ATOM 828 C C . MET A 1 109 ? -3.221 -1.154 7.609 1.00 79.62 109 MET A C 1
ATOM 830 O O . MET A 1 109 ? -2.430 -1.197 6.672 1.00 79.62 109 MET A O 1
ATOM 834 N N . LYS A 1 110 ? -4.380 -1.818 7.589 1.00 81.69 110 LYS A N 1
ATOM 835 C CA . LYS A 1 110 ? -4.808 -2.658 6.466 1.00 81.69 110 LYS A CA 1
ATOM 836 C C . LYS A 1 110 ? -4.902 -1.848 5.175 1.00 81.69 110 LYS A C 1
ATOM 838 O O . LYS A 1 110 ? -4.343 -2.264 4.164 1.00 81.69 110 LYS A O 1
ATOM 843 N N . LYS A 1 111 ? -5.552 -0.682 5.210 1.00 81.12 111 LYS A N 1
ATOM 844 C CA . LYS A 1 111 ? -5.654 0.233 4.062 1.00 81.12 111 LYS A CA 1
ATOM 845 C C . LYS A 1 111 ? -4.280 0.746 3.635 1.00 81.12 111 LYS A C 1
ATOM 847 O O . LYS A 1 111 ? -3.986 0.743 2.444 1.00 81.12 111 LYS A O 1
ATOM 852 N N . GLY A 1 112 ? -3.424 1.125 4.584 1.00 78.75 112 GLY A N 1
ATOM 853 C CA . GLY A 1 112 ? -2.054 1.564 4.311 1.00 78.75 112 GLY A CA 1
ATOM 854 C C . GLY A 1 112 ? -1.225 0.475 3.630 1.00 78.75 112 GLY A C 1
ATOM 855 O O . GLY A 1 112 ? -0.644 0.705 2.571 1.00 78.75 112 GLY A O 1
ATOM 856 N N . LEU A 1 113 ? -1.234 -0.743 4.171 1.00 79.88 113 LEU A N 1
ATOM 857 C CA . LEU A 1 113 ? -0.544 -1.888 3.577 1.00 79.88 113 LEU A CA 1
ATOM 858 C C . LEU A 1 113 ? -1.094 -2.216 2.187 1.00 79.88 113 LEU A C 1
ATOM 860 O O . LEU A 1 113 ? -0.310 -2.361 1.257 1.00 79.88 113 LEU A O 1
ATOM 864 N N . GLN A 1 114 ? -2.416 -2.243 2.005 1.00 75.25 114 GLN A N 1
ATOM 865 C CA . GLN A 1 114 ? -3.033 -2.458 0.689 1.00 75.25 114 GLN A CA 1
ATOM 866 C C . GLN A 1 114 ? -2.679 -1.353 -0.318 1.00 75.25 114 GLN A C 1
ATOM 868 O O . GLN A 1 114 ? -2.510 -1.627 -1.506 1.00 75.25 114 GLN A O 1
ATOM 873 N N . LYS A 1 115 ? -2.530 -0.106 0.141 1.00 73.69 115 LYS A N 1
ATOM 874 C CA . LYS A 1 115 ? -2.123 1.022 -0.703 1.00 73.69 115 LYS A CA 1
ATOM 875 C C . LYS A 1 115 ? -0.650 0.943 -1.093 1.00 73.69 115 LYS A C 1
ATOM 877 O O . LYS A 1 115 ? -0.307 1.301 -2.218 1.00 73.69 115 LYS A O 1
ATOM 882 N N . HIS A 1 116 ? 0.234 0.464 -0.221 1.00 69.56 116 HIS A N 1
ATOM 883 C CA . HIS A 1 116 ? 1.679 0.492 -0.471 1.00 69.56 116 HIS A CA 1
ATOM 884 C C . HIS A 1 116 ? 2.241 -0.816 -1.031 1.00 69.56 116 HIS A C 1
ATOM 886 O O . HIS A 1 116 ? 3.141 -0.767 -1.869 1.00 69.56 116 HIS A O 1
ATOM 892 N N . LEU A 1 117 ? 1.667 -1.968 -0.695 1.00 72.31 117 LEU A N 1
ATOM 893 C CA . LEU A 1 117 ? 2.119 -3.247 -1.231 1.00 72.31 117 LEU A CA 1
ATOM 894 C C . LEU A 1 117 ? 1.651 -3.415 -2.690 1.00 72.31 117 LEU A C 1
ATOM 896 O O . LEU A 1 117 ? 0.499 -3.117 -3.013 1.00 72.31 117 LEU A O 1
ATOM 900 N N . PRO A 1 118 ? 2.545 -3.800 -3.620 1.00 68.25 118 PRO A N 1
ATOM 901 C CA . PRO A 1 118 ? 2.193 -4.037 -5.021 1.00 68.25 118 PRO A CA 1
ATOM 902 C C . PRO A 1 118 ? 1.536 -5.410 -5.242 1.00 68.25 118 PRO A C 1
ATOM 904 O O . PRO A 1 118 ? 0.959 -5.638 -6.296 1.00 68.25 118 PRO A O 1
ATOM 907 N N . ALA A 1 119 ? 1.643 -6.322 -4.277 1.00 79.38 119 ALA A N 1
ATOM 908 C CA . ALA A 1 119 ? 1.054 -7.656 -4.282 1.00 79.38 119 ALA A CA 1
ATOM 909 C C . ALA A 1 119 ? 1.010 -8.186 -2.840 1.00 79.38 119 ALA A C 1
ATOM 911 O O . ALA A 1 119 ? 1.712 -7.654 -1.976 1.00 79.38 119 ALA A O 1
ATOM 912 N N . ASP A 1 120 ? 0.249 -9.254 -2.596 1.00 82.19 120 ASP A N 1
ATOM 913 C CA . ASP A 1 120 ? 0.200 -9.913 -1.282 1.00 82.19 120 ASP A CA 1
ATOM 914 C C . ASP A 1 120 ? 1.539 -10.576 -0.910 1.00 82.19 120 ASP A C 1
ATOM 916 O O . ASP A 1 120 ? 1.900 -10.653 0.262 1.00 82.19 120 ASP A O 1
ATOM 920 N N . LEU A 1 121 ? 2.311 -11.006 -1.916 1.00 85.38 121 LEU A N 1
ATOM 921 C CA . LEU A 1 121 ? 3.653 -11.556 -1.756 1.00 85.38 121 LEU A CA 1
ATOM 922 C C . LEU A 1 121 ? 4.577 -11.049 -2.868 1.00 85.38 121 LEU A C 1
ATOM 924 O O . LEU A 1 121 ? 4.233 -11.090 -4.049 1.00 85.38 121 LEU A O 1
ATOM 928 N N . VAL A 1 122 ? 5.782 -10.622 -2.489 1.00 85.50 122 VAL A N 1
ATOM 929 C CA . VAL A 1 122 ? 6.852 -10.257 -3.424 1.00 85.50 122 VAL A CA 1
ATOM 930 C C . VAL A 1 122 ? 8.076 -11.102 -3.108 1.00 85.50 122 VAL A C 1
ATOM 932 O O . VAL A 1 122 ? 8.669 -10.976 -2.040 1.00 85.50 122 VAL A O 1
ATOM 935 N N . ILE A 1 123 ? 8.464 -11.954 -4.054 1.00 86.56 123 ILE A N 1
ATOM 936 C CA . ILE A 1 123 ? 9.683 -12.757 -3.964 1.00 86.56 123 ILE A CA 1
ATOM 937 C C . ILE A 1 123 ? 10.782 -12.000 -4.703 1.00 86.56 123 ILE A C 1
ATOM 939 O O . ILE A 1 123 ? 10.640 -11.693 -5.887 1.00 86.56 123 ILE A O 1
ATOM 943 N N . ARG A 1 124 ? 11.872 -11.683 -4.002 1.00 84.12 124 ARG A N 1
ATOM 944 C CA . ARG A 1 124 ? 13.024 -10.977 -4.569 1.00 84.12 124 ARG A CA 1
ATOM 945 C C . ARG A 1 124 ? 14.325 -11.582 -4.063 1.00 84.12 124 ARG A C 1
ATOM 947 O O . ARG A 1 124 ? 14.384 -12.048 -2.929 1.00 84.12 124 ARG A O 1
ATOM 954 N N . VAL A 1 125 ? 15.364 -11.518 -4.890 1.00 82.56 125 VAL A N 1
ATOM 955 C CA . VAL A 1 125 ? 16.734 -11.794 -4.445 1.00 82.56 125 VAL A CA 1
ATOM 956 C C . VAL A 1 125 ? 17.159 -10.665 -3.490 1.00 82.56 125 VAL A C 1
ATOM 958 O O . VAL A 1 125 ? 16.929 -9.493 -3.827 1.00 82.56 125 VAL A O 1
ATOM 961 N N . PRO A 1 126 ? 17.727 -10.977 -2.307 1.00 81.31 126 PRO A N 1
ATOM 962 C CA . PRO A 1 126 ? 18.300 -9.978 -1.406 1.00 81.31 126 PRO A CA 1
ATOM 963 C C . PRO A 1 126 ? 19.296 -9.080 -2.134 1.00 81.31 126 PRO A C 1
ATOM 965 O O . PRO A 1 126 ? 19.963 -9.524 -3.067 1.00 81.31 126 PRO A O 1
ATOM 968 N N . MET A 1 127 ? 19.388 -7.814 -1.729 1.00 72.56 127 MET A N 1
ATOM 969 C CA . MET A 1 127 ? 20.183 -6.822 -2.460 1.00 72.56 127 MET A CA 1
ATOM 970 C C . MET A 1 127 ? 21.674 -7.179 -2.468 1.00 72.56 127 MET A C 1
ATOM 972 O O . MET A 1 127 ? 22.354 -6.936 -3.459 1.00 72.56 127 MET A O 1
ATOM 976 N N . GLU A 1 128 ? 22.147 -7.833 -1.408 1.00 77.56 128 GLU A N 1
ATOM 977 C CA . GLU A 1 128 ? 23.517 -8.323 -1.256 1.00 77.56 128 GLU A CA 1
ATOM 978 C C . GLU A 1 128 ? 23.859 -9.452 -2.244 1.00 77.56 128 GLU A C 1
ATOM 980 O O . GLU A 1 128 ? 25.016 -9.603 -2.628 1.00 77.56 128 GLU A O 1
ATOM 985 N N . SER A 1 129 ? 22.854 -10.217 -2.682 1.00 76.50 129 SER A N 1
ATOM 986 C CA . SER A 1 129 ? 23.009 -11.362 -3.593 1.00 76.50 129 SER A CA 1
ATOM 987 C C . SER A 1 129 ? 22.680 -11.026 -5.054 1.00 76.50 129 SER A C 1
ATOM 989 O O . SER A 1 129 ? 22.778 -11.892 -5.934 1.00 76.50 129 SER A O 1
ATOM 991 N N . GLN A 1 130 ? 22.283 -9.782 -5.346 1.00 69.00 130 GLN A N 1
ATOM 992 C CA . GLN A 1 130 ? 21.956 -9.352 -6.706 1.00 69.00 130 GLN A CA 1
ATOM 993 C C . GLN A 1 130 ? 23.193 -9.429 -7.613 1.00 69.00 130 GLN A C 1
ATOM 995 O O . GLN A 1 130 ? 24.219 -8.808 -7.354 1.00 69.00 130 GLN A O 1
ATOM 1000 N N . GLY A 1 131 ? 23.084 -10.194 -8.704 1.00 65.81 131 GLY A N 1
ATOM 1001 C CA . GLY A 1 131 ? 24.162 -10.406 -9.681 1.00 65.81 131 GLY A CA 1
ATOM 1002 C C . GLY A 1 131 ? 24.915 -11.730 -9.525 1.00 65.81 131 GLY A C 1
ATOM 1003 O O . GLY A 1 131 ? 25.630 -12.119 -10.446 1.00 65.81 131 GLY A O 1
ATOM 1004 N N . ILE A 1 132 ? 24.714 -12.438 -8.411 1.00 72.94 132 ILE A N 1
ATOM 1005 C CA . ILE A 1 132 ? 25.252 -13.788 -8.171 1.00 72.94 132 ILE A CA 1
ATOM 1006 C C . ILE A 1 132 ? 24.111 -14.806 -8.220 1.00 72.94 132 ILE A C 1
ATOM 1008 O O . ILE A 1 132 ? 24.227 -15.855 -8.852 1.00 72.94 132 ILE A O 1
ATOM 1012 N N . GLU A 1 133 ? 22.980 -14.465 -7.604 1.00 77.62 133 GLU A N 1
ATOM 1013 C CA . GLU A 1 133 ? 21.781 -15.293 -7.599 1.00 77.62 133 GLU A CA 1
ATOM 1014 C C . GLU A 1 133 ? 20.722 -14.740 -8.551 1.00 77.62 133 GLU A C 1
ATOM 1016 O O . GLU A 1 133 ? 20.546 -13.528 -8.709 1.00 77.62 133 GLU A O 1
ATOM 1021 N N . THR A 1 134 ? 19.987 -15.649 -9.189 1.00 79.19 134 THR A N 1
ATOM 1022 C CA . THR A 1 134 ? 18.869 -15.304 -10.067 1.00 79.19 134 THR A CA 1
ATOM 1023 C C . THR A 1 134 ? 17.669 -16.174 -9.734 1.00 79.19 134 THR A C 1
ATOM 1025 O O . THR A 1 134 ? 17.806 -17.359 -9.435 1.00 79.19 134 THR A O 1
ATOM 1028 N N . LEU A 1 135 ? 16.476 -15.582 -9.791 1.00 84.12 135 LEU A N 1
ATOM 1029 C CA . LEU A 1 135 ? 15.236 -16.345 -9.725 1.00 84.12 135 LEU A CA 1
ATOM 1030 C C . LEU A 1 135 ? 14.939 -16.885 -11.127 1.00 84.12 135 LEU A C 1
ATOM 1032 O O . LEU A 1 135 ? 14.722 -16.091 -12.049 1.00 84.12 135 LEU A O 1
ATOM 1036 N N . PRO A 1 136 ? 14.939 -18.212 -11.330 1.00 85.44 136 PRO A N 1
ATOM 1037 C CA . PRO A 1 136 ? 14.712 -18.767 -12.650 1.00 85.44 136 PRO A CA 1
ATOM 1038 C C . PRO A 1 136 ? 13.253 -18.554 -13.060 1.00 85.44 136 PRO A C 1
ATOM 1040 O O . PRO A 1 136 ? 12.325 -18.871 -12.315 1.00 85.44 136 PRO A O 1
ATOM 1043 N N . PHE A 1 137 ? 13.033 -18.083 -14.290 1.00 82.62 137 PHE A N 1
ATOM 1044 C CA . PHE A 1 137 ? 11.683 -17.860 -14.825 1.00 82.62 137 PHE A CA 1
ATOM 1045 C C . PHE A 1 137 ? 10.804 -19.121 -14.805 1.00 82.62 137 PHE A C 1
ATOM 1047 O O . PHE A 1 137 ? 9.586 -19.011 -14.687 1.00 82.62 137 PHE A O 1
ATOM 1054 N N . SER A 1 138 ? 11.401 -20.317 -14.840 1.00 85.44 138 SER A N 1
ATOM 1055 C CA . SER A 1 138 ? 10.686 -21.596 -14.726 1.00 85.44 138 SER A CA 1
ATOM 1056 C C . SER A 1 138 ? 9.946 -21.775 -13.394 1.00 85.44 138 SER A C 1
ATOM 1058 O O . SER A 1 138 ? 9.013 -22.574 -13.309 1.00 85.44 138 SER A O 1
ATOM 1060 N N . TRP A 1 139 ? 10.298 -21.020 -12.347 1.00 89.00 139 TRP A N 1
ATOM 1061 C CA . TRP A 1 139 ? 9.538 -21.023 -11.096 1.00 89.00 139 TRP A CA 1
ATOM 1062 C C . TRP A 1 139 ? 8.149 -20.414 -11.247 1.00 89.00 139 TRP A C 1
ATOM 1064 O O . TRP A 1 139 ? 7.251 -20.807 -10.509 1.00 89.00 139 TRP A O 1
ATOM 1074 N N . MET A 1 140 ? 7.932 -19.524 -12.219 1.00 88.12 140 MET A N 1
ATOM 1075 C CA . MET A 1 140 ? 6.627 -18.894 -12.431 1.00 88.12 140 MET A CA 1
ATOM 1076 C C . MET A 1 140 ? 5.524 -19.926 -12.667 1.00 88.12 140 MET A C 1
ATOM 1078 O O . MET A 1 140 ? 4.438 -19.803 -12.105 1.00 88.12 140 MET A O 1
ATOM 1082 N N . GLU A 1 141 ? 5.803 -20.976 -13.442 1.00 86.69 141 GLU A N 1
ATOM 1083 C CA . GLU A 1 141 ? 4.840 -22.057 -13.678 1.00 86.69 141 GLU A CA 1
ATOM 1084 C C . GLU A 1 141 ? 4.551 -22.868 -12.418 1.00 86.69 141 GLU A C 1
ATOM 1086 O O . GLU A 1 141 ? 3.418 -23.295 -12.207 1.00 86.69 141 GLU A O 1
ATOM 1091 N N . LYS A 1 142 ? 5.563 -23.070 -11.568 1.00 90.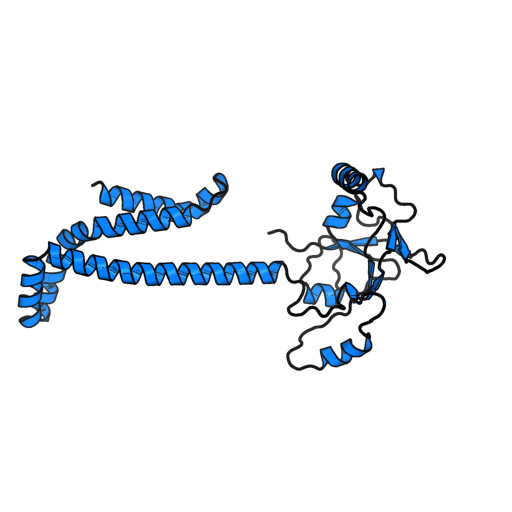25 142 LYS A N 1
ATOM 1092 C CA . LYS A 1 142 ? 5.396 -23.772 -10.293 1.00 90.25 142 LYS A CA 1
ATOM 1093 C C . LYS A 1 142 ? 4.555 -22.943 -9.330 1.00 90.25 142 LYS A C 1
ATOM 1095 O O . LYS A 1 142 ? 3.603 -23.469 -8.773 1.00 90.25 142 LYS A O 1
ATOM 1100 N N . VAL A 1 143 ? 4.848 -21.647 -9.206 1.00 90.19 143 VAL A N 1
ATOM 1101 C CA . VAL A 1 143 ? 4.097 -20.708 -8.357 1.00 90.19 143 VAL A CA 1
ATOM 1102 C C . VAL A 1 143 ? 2.633 -20.625 -8.789 1.00 90.19 143 VAL A C 1
ATOM 1104 O O . VAL A 1 143 ? 1.753 -20.651 -7.941 1.00 90.19 143 VAL A O 1
ATOM 1107 N N . ARG A 1 144 ? 2.346 -20.607 -10.099 1.00 88.81 144 ARG A N 1
ATOM 1108 C CA . ARG A 1 144 ? 0.964 -20.607 -10.622 1.00 88.81 144 ARG A CA 1
ATOM 1109 C C . ARG A 1 144 ? 0.156 -21.857 -10.267 1.00 88.81 144 ARG A C 1
ATOM 1111 O O . ARG A 1 144 ? -1.064 -21.802 -10.318 1.00 88.81 144 ARG A O 1
ATOM 1118 N N . LYS A 1 145 ? 0.819 -22.977 -9.967 1.00 92.56 145 LYS A N 1
ATOM 1119 C CA . LYS A 1 145 ? 0.172 -24.247 -9.603 1.00 92.56 145 LYS A CA 1
ATOM 1120 C C . LYS A 1 145 ? -0.046 -24.395 -8.096 1.00 92.56 145 LYS A C 1
ATOM 1122 O O . LYS A 1 145 ? -0.667 -25.369 -7.685 1.00 92.56 145 LYS A O 1
ATOM 1127 N N . VAL A 1 146 ? 0.485 -23.482 -7.282 1.00 93.19 146 VAL A N 1
ATOM 1128 C CA . VAL A 1 146 ? 0.293 -23.512 -5.829 1.00 93.19 146 VAL A CA 1
ATOM 1129 C C . VAL A 1 146 ? -1.149 -23.126 -5.512 1.00 93.19 146 VAL A C 1
ATOM 1131 O O . VAL A 1 146 ? -1.654 -22.115 -5.999 1.00 93.19 146 VAL A O 1
ATOM 1134 N N . GLU A 1 147 ? -1.809 -23.938 -4.689 1.00 92.94 147 GLU A N 1
ATOM 1135 C CA . GLU A 1 147 ? -3.167 -23.665 -4.227 1.00 92.94 147 GLU A CA 1
ATOM 1136 C C . GLU A 1 147 ? -3.231 -22.319 -3.487 1.00 92.94 147 GLU A C 1
ATOM 1138 O O . GLU A 1 147 ? -2.370 -22.001 -2.667 1.00 92.94 147 GLU A O 1
ATOM 1143 N N . GLY A 1 148 ? -4.237 -21.503 -3.811 1.00 88.69 148 GLY A N 1
ATOM 1144 C CA . GLY A 1 148 ? -4.405 -20.155 -3.260 1.00 88.69 148 GLY A CA 1
ATOM 1145 C C . GLY A 1 148 ? -3.701 -19.034 -4.036 1.00 88.69 148 GLY A C 1
ATOM 1146 O O . GLY A 1 148 ? -3.935 -17.865 -3.738 1.00 88.69 148 GLY A O 1
ATOM 1147 N N . VAL A 1 149 ? -2.889 -19.336 -5.057 1.00 90.44 149 VAL A N 1
ATOM 1148 C CA . VAL A 1 149 ? -2.310 -18.305 -5.938 1.00 90.44 149 VAL A CA 1
ATOM 1149 C C . VAL A 1 149 ? -3.295 -17.948 -7.054 1.00 90.44 149 VAL A C 1
ATOM 1151 O O . VAL A 1 149 ? -3.440 -18.681 -8.028 1.00 90.44 149 VAL A O 1
ATOM 1154 N N . GLU A 1 150 ? -3.947 -16.787 -6.952 1.00 87.75 150 GLU A N 1
ATOM 1155 C CA . GLU A 1 150 ? -4.884 -16.309 -7.985 1.00 87.75 150 GLU A CA 1
ATOM 1156 C C . GLU A 1 150 ? -4.183 -15.771 -9.243 1.00 87.75 150 GLU A C 1
ATOM 1158 O O . GLU A 1 150 ? -4.680 -15.906 -10.365 1.00 87.75 150 GLU A O 1
ATOM 1163 N N . ALA A 1 151 ? -3.040 -15.105 -9.065 1.00 87.94 151 ALA A N 1
ATOM 1164 C CA . ALA A 1 151 ? -2.280 -14.494 -10.146 1.00 87.94 151 ALA A CA 1
ATOM 1165 C C . ALA A 1 151 ? -0.805 -14.336 -9.765 1.00 87.94 151 ALA A C 1
ATOM 1167 O O . ALA A 1 151 ? -0.464 -14.096 -8.610 1.00 87.94 151 ALA A O 1
ATOM 1168 N N . SER A 1 152 ? 0.080 -14.425 -10.758 1.00 89.50 152 SER A N 1
ATOM 1169 C CA . SER A 1 152 ? 1.507 -14.159 -10.583 1.00 89.50 152 SER A CA 1
ATOM 1170 C C . SER A 1 152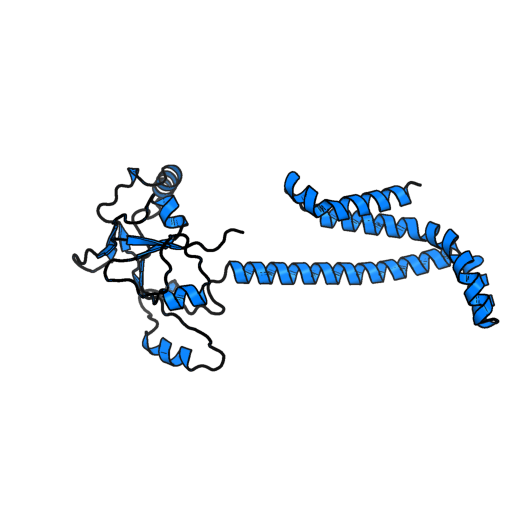 ? 2.112 -13.510 -11.827 1.00 89.50 152 SER A C 1
ATOM 1172 O O . SER A 1 152 ? 1.765 -13.846 -12.967 1.00 89.50 152 SER A O 1
ATOM 1174 N N . VAL A 1 153 ? 3.045 -12.584 -11.602 1.00 89.62 153 VAL A N 1
ATOM 1175 C CA . VAL A 1 153 ? 3.805 -11.897 -12.650 1.00 89.62 153 VAL A CA 1
ATOM 1176 C C . VAL A 1 153 ? 5.293 -11.958 -12.329 1.00 89.62 153 VAL A C 1
ATOM 1178 O O . VAL A 1 153 ? 5.701 -11.748 -11.190 1.00 89.62 153 VAL A O 1
ATOM 1181 N N . GLY A 1 154 ? 6.097 -12.286 -13.339 1.00 88.31 154 GLY A N 1
ATOM 1182 C CA . GLY A 1 154 ? 7.550 -12.234 -13.252 1.00 88.31 154 GLY A CA 1
ATOM 1183 C C . GLY A 1 154 ? 8.040 -10.869 -13.715 1.00 88.31 154 GLY A C 1
ATOM 1184 O O . GLY A 1 154 ? 7.585 -10.376 -14.747 1.00 88.31 154 GLY A O 1
ATOM 1185 N N . ASN A 1 155 ? 8.969 -10.280 -12.968 1.00 86.12 155 ASN A N 1
ATOM 1186 C CA . ASN A 1 155 ? 9.648 -9.047 -13.348 1.00 86.12 155 ASN A CA 1
ATOM 1187 C C . ASN A 1 155 ? 11.096 -9.382 -13.721 1.00 86.12 155 ASN A C 1
ATOM 1189 O O . ASN A 1 155 ? 11.854 -9.873 -12.887 1.00 86.12 155 ASN A O 1
ATOM 1193 N N . ALA A 1 156 ? 11.471 -9.123 -14.971 1.00 81.31 156 ALA A N 1
ATOM 1194 C CA . ALA A 1 156 ? 12.858 -9.123 -15.416 1.00 81.31 156 ALA A CA 1
ATOM 1195 C C . ALA A 1 156 ? 13.368 -7.687 -15.405 1.00 81.31 156 ALA A C 1
ATOM 1197 O O . ALA A 1 156 ? 13.062 -6.919 -16.318 1.00 81.31 156 ALA A O 1
ATOM 1198 N N . THR A 1 157 ? 14.136 -7.317 -14.389 1.00 76.19 157 THR A N 1
ATOM 1199 C CA . THR A 1 157 ? 14.707 -5.974 -14.327 1.00 76.19 157 THR A CA 1
ATOM 1200 C C . THR A 1 157 ? 16.097 -5.935 -14.950 1.00 76.19 157 THR A C 1
ATOM 1202 O O . THR A 1 157 ? 16.935 -6.784 -14.649 1.00 76.19 157 THR A O 1
ATOM 1205 N N . ASP A 1 158 ? 16.350 -4.946 -15.807 1.00 67.75 158 ASP A N 1
ATOM 1206 C CA . ASP A 1 158 ? 17.687 -4.642 -16.325 1.00 67.75 158 ASP A CA 1
ATOM 1207 C C . ASP A 1 158 ? 18.257 -3.451 -15.530 1.00 67.75 158 ASP A C 1
ATOM 1209 O O . ASP A 1 158 ? 17.866 -2.293 -15.726 1.00 67.75 158 ASP A O 1
ATOM 1213 N N . PHE A 1 159 ? 19.147 -3.749 -14.576 1.00 64.31 159 PHE A N 1
ATOM 1214 C CA . PHE A 1 159 ? 19.845 -2.752 -13.764 1.00 64.31 159 PHE A CA 1
ATOM 1215 C C . PHE A 1 159 ? 21.346 -2.729 -14.065 1.00 64.31 159 PHE A C 1
ATOM 1217 O O . PHE A 1 159 ? 21.994 -3.778 -14.049 1.00 64.31 159 PHE A O 1
ATOM 1224 N N . PRO A 1 160 ? 21.961 -1.538 -14.174 1.00 61.50 160 PRO A N 1
ATOM 1225 C CA . PRO A 1 160 ? 21.391 -0.223 -14.475 1.00 61.50 160 PRO A CA 1
ATOM 1226 C C . PRO A 1 160 ? 21.233 -0.015 -15.991 1.00 61.50 160 PRO A C 1
ATOM 1228 O O . PRO A 1 160 ? 22.166 -0.274 -16.757 1.00 61.50 160 PRO A O 1
ATOM 1231 N N . THR A 1 161 ? 20.089 0.524 -16.418 1.00 73.12 161 THR A N 1
ATOM 1232 C CA . THR A 1 161 ? 19.906 1.015 -17.790 1.00 73.12 161 THR A CA 1
ATOM 1233 C C . THR A 1 161 ? 20.171 2.524 -17.815 1.00 73.12 161 THR A C 1
ATOM 1235 O O . THR A 1 161 ? 19.689 3.246 -16.947 1.00 73.12 161 THR A O 1
ATOM 1238 N N . LYS A 1 162 ? 20.970 3.022 -18.764 1.00 83.12 162 LYS A N 1
ATOM 1239 C CA . LYS A 1 162 ? 21.250 4.461 -18.912 1.00 83.12 162 LYS A CA 1
ATOM 1240 C C . LYS A 1 162 ? 20.322 5.103 -19.934 1.00 83.12 162 LYS A C 1
ATOM 1242 O O . LYS A 1 162 ? 20.105 4.524 -20.999 1.00 83.12 162 LYS A O 1
ATOM 1247 N N . LEU A 1 163 ? 19.834 6.302 -19.634 1.00 84.50 163 LEU A N 1
ATOM 1248 C CA . LEU A 1 163 ? 19.209 7.196 -20.603 1.00 84.50 163 LEU A CA 1
ATOM 1249 C C . LEU A 1 163 ? 20.290 7.704 -21.563 1.00 84.50 163 LEU A C 1
ATOM 1251 O O . LEU A 1 163 ? 21.261 8.332 -21.144 1.00 84.50 163 LEU A O 1
ATOM 1255 N N . VAL A 1 164 ? 20.133 7.417 -22.850 1.00 82.19 164 VAL A N 1
ATOM 1256 C CA . VAL A 1 164 ? 21.072 7.829 -23.900 1.00 82.19 164 VAL A CA 1
ATOM 1257 C C . VAL A 1 164 ? 20.437 8.948 -24.712 1.00 82.19 164 VAL A C 1
ATOM 1259 O O . VAL A 1 164 ? 19.244 8.905 -25.002 1.00 82.19 164 VAL A O 1
ATOM 1262 N N . ASN A 1 165 ? 21.230 9.961 -25.077 1.00 81.50 165 ASN A N 1
ATOM 1263 C CA . ASN A 1 165 ? 20.777 11.101 -25.885 1.00 81.50 165 ASN A CA 1
ATOM 1264 C C . ASN A 1 165 ? 19.561 11.846 -25.290 1.00 81.50 165 ASN A C 1
ATOM 1266 O O . ASN A 1 165 ? 18.772 12.438 -26.027 1.00 81.50 165 ASN A O 1
ATOM 1270 N N . TYR A 1 166 ? 19.390 11.809 -23.964 1.00 85.88 166 TYR A N 1
ATOM 1271 C CA . TYR A 1 166 ? 18.276 12.468 -23.290 1.00 85.88 166 TYR A CA 1
ATOM 1272 C C . TYR A 1 166 ? 18.571 13.948 -23.029 1.00 85.88 166 TYR A C 1
ATOM 1274 O O . TYR A 1 166 ? 19.610 14.296 -22.470 1.00 85.88 166 TYR A O 1
ATOM 1282 N N . ASP A 1 167 ? 17.636 14.825 -23.399 1.00 87.31 167 ASP A N 1
ATOM 1283 C CA . ASP A 1 167 ? 17.739 16.258 -23.124 1.00 87.31 167 ASP A CA 1
ATOM 1284 C C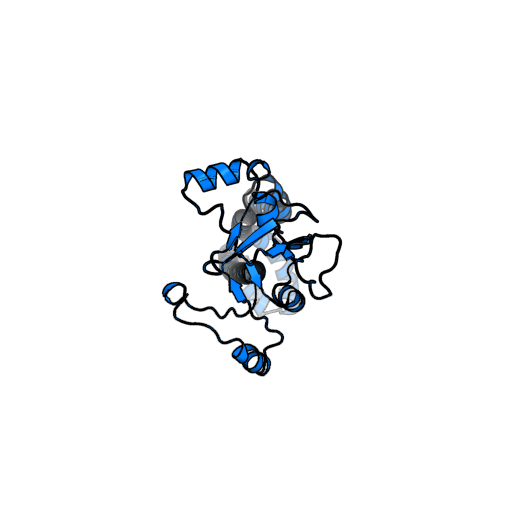 . ASP A 1 167 ? 17.172 16.591 -21.735 1.00 87.31 167 ASP A C 1
ATOM 1286 O O . ASP A 1 167 ? 15.975 16.845 -21.570 1.00 87.31 167 ASP A O 1
ATOM 1290 N N . PHE A 1 168 ? 18.050 16.627 -20.728 1.00 87.81 168 PHE A N 1
ATOM 1291 C CA . PHE A 1 168 ? 17.691 16.962 -19.344 1.00 87.81 168 PHE A CA 1
ATOM 1292 C C . PHE A 1 168 ? 17.190 18.401 -19.153 1.00 87.81 168 PHE A C 1
ATOM 1294 O O . PHE A 1 168 ? 16.655 18.716 -18.091 1.00 87.81 168 PHE A O 1
ATOM 1301 N N . LYS A 1 169 ? 17.256 19.274 -20.167 1.00 87.00 169 LYS A N 1
ATOM 1302 C CA . LYS A 1 169 ? 16.581 20.584 -20.102 1.00 87.00 169 LYS A CA 1
ATOM 1303 C C . LYS A 1 169 ? 15.059 20.449 -20.019 1.00 87.00 169 LYS A C 1
ATOM 1305 O O . LYS A 1 169 ? 14.398 21.352 -19.516 1.00 87.00 169 LYS A O 1
ATOM 1310 N N . LYS A 1 170 ? 14.506 19.325 -20.491 1.00 87.75 170 LYS A N 1
ATOM 1311 C CA . LYS A 1 170 ? 13.072 19.007 -20.403 1.00 87.75 170 LYS A CA 1
ATOM 1312 C C . LYS A 1 170 ? 12.654 18.480 -19.030 1.00 87.75 170 LYS A C 1
ATOM 1314 O O . LYS A 1 170 ? 11.462 18.472 -18.733 1.00 87.75 170 LYS A O 1
ATOM 1319 N N . ALA A 1 171 ? 13.615 18.036 -18.220 1.00 89.50 171 ALA A N 1
ATOM 1320 C CA . ALA A 1 171 ? 13.354 17.524 -16.886 1.00 89.50 171 ALA A CA 1
ATOM 1321 C C . ALA A 1 171 ? 12.901 18.641 -15.940 1.00 89.50 171 ALA A C 1
ATOM 1323 O O . ALA A 1 171 ? 13.162 19.829 -16.160 1.00 89.50 171 ALA A O 1
ATOM 1324 N N . ASN A 1 172 ? 12.236 18.246 -14.857 1.00 91.56 172 ASN A N 1
ATOM 1325 C CA . ASN A 1 172 ? 11.958 19.151 -13.756 1.00 91.56 172 ASN A CA 1
ATOM 1326 C C . ASN A 1 172 ? 13.295 19.628 -13.163 1.00 91.56 172 ASN A C 1
ATOM 1328 O O . ASN A 1 172 ? 14.086 18.818 -12.679 1.00 91.56 172 ASN A O 1
ATOM 1332 N N . GLN A 1 173 ? 13.546 20.939 -13.224 1.00 91.62 173 GLN A N 1
ATOM 1333 C CA . GLN A 1 173 ? 14.843 21.507 -12.850 1.00 91.62 173 GLN A CA 1
ATOM 1334 C C . GLN A 1 173 ? 15.142 21.364 -11.357 1.00 91.62 173 GLN A C 1
ATOM 1336 O O . GLN A 1 173 ? 16.274 21.065 -11.001 1.00 91.62 173 GLN A O 1
ATOM 1341 N N . GLU A 1 174 ? 14.133 21.474 -10.492 1.00 90.12 174 GLU A N 1
ATOM 1342 C CA . GLU A 1 174 ? 14.301 21.285 -9.048 1.00 90.12 174 GLU A CA 1
ATOM 1343 C C . GLU A 1 174 ? 14.748 19.850 -8.727 1.00 90.12 174 GLU A C 1
ATOM 1345 O O . GLU A 1 174 ? 15.723 19.639 -8.003 1.00 90.12 174 GLU A O 1
ATOM 1350 N N . TRP A 1 175 ? 14.096 18.853 -9.336 1.00 90.75 175 TRP A N 1
ATOM 1351 C CA . TRP A 1 175 ? 14.497 17.448 -9.216 1.00 90.75 175 TRP A CA 1
ATOM 1352 C C . TRP A 1 175 ? 15.897 17.201 -9.792 1.00 90.75 175 TRP A C 1
ATOM 1354 O O . TRP A 1 175 ? 16.717 16.535 -9.159 1.00 90.75 175 TRP A O 1
ATOM 1364 N N . TYR A 1 176 ? 16.182 17.742 -10.978 1.00 89.31 176 TYR A N 1
ATOM 1365 C CA . TYR A 1 176 ? 17.451 17.532 -11.669 1.00 89.31 176 TYR A CA 1
ATOM 1366 C C . TYR A 1 176 ? 18.632 18.137 -10.900 1.00 89.31 176 TYR A C 1
ATOM 1368 O O . TYR A 1 176 ? 19.644 17.464 -10.693 1.00 89.31 176 TYR A O 1
ATOM 1376 N N . GLU A 1 177 ? 18.504 19.376 -10.422 1.00 90.31 177 GLU A N 1
ATOM 1377 C CA .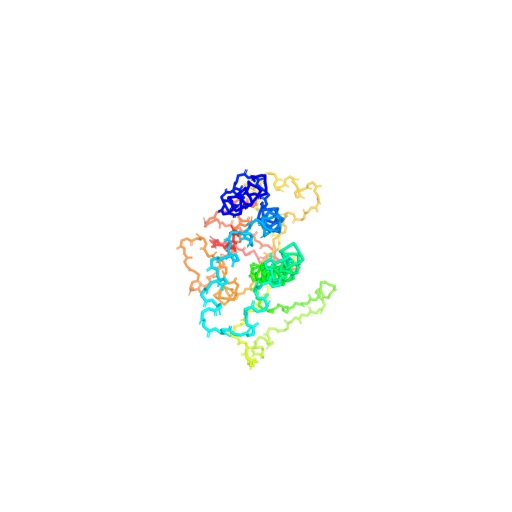 GLU A 1 177 ? 19.528 20.032 -9.606 1.00 90.31 177 GLU A CA 1
ATOM 1378 C C . GLU A 1 177 ? 19.750 19.296 -8.287 1.00 90.31 177 GLU A C 1
ATOM 1380 O O . GLU A 1 177 ? 20.899 19.082 -7.888 1.00 90.31 177 GLU A O 1
ATOM 1385 N N . HIS A 1 178 ? 18.671 18.845 -7.641 1.00 89.62 178 HIS A N 1
ATOM 1386 C CA . HIS A 1 178 ? 18.754 18.034 -6.432 1.00 89.62 178 HIS A CA 1
ATOM 1387 C C . HIS A 1 178 ? 19.509 16.718 -6.680 1.00 89.62 178 HIS A C 1
ATOM 1389 O O . HIS A 1 178 ? 20.461 16.403 -5.962 1.00 89.62 178 HIS A O 1
ATOM 1395 N N . ALA A 1 179 ? 19.133 15.970 -7.722 1.00 86.81 179 ALA A N 1
ATOM 1396 C CA . ALA A 1 179 ? 19.763 14.698 -8.066 1.00 86.81 179 ALA A CA 1
ATOM 1397 C C . ALA A 1 179 ? 21.245 14.878 -8.436 1.00 86.81 179 ALA A C 1
ATOM 1399 O O . ALA A 1 179 ? 22.100 14.116 -7.978 1.00 86.81 179 ALA A O 1
ATOM 1400 N N . ARG A 1 180 ? 21.568 15.931 -9.198 1.00 86.88 180 ARG A N 1
ATOM 1401 C CA . ARG A 1 180 ? 22.941 16.283 -9.578 1.00 86.88 180 ARG A CA 1
ATOM 1402 C C . ARG A 1 180 ? 23.792 16.669 -8.367 1.00 86.88 180 ARG A C 1
ATOM 1404 O O . ARG A 1 180 ? 24.921 16.199 -8.249 1.00 86.88 180 ARG A O 1
ATOM 1411 N N . LYS A 1 181 ? 23.268 17.506 -7.464 1.00 89.69 181 LYS A N 1
ATOM 1412 C CA . LYS A 1 181 ? 23.986 17.977 -6.266 1.00 89.69 181 LYS A CA 1
ATOM 1413 C C . LYS A 1 181 ? 24.277 16.844 -5.282 1.00 89.69 181 LYS A C 1
ATOM 1415 O O . LYS A 1 181 ? 25.336 16.835 -4.663 1.00 89.69 181 LYS A O 1
ATOM 1420 N N . ASN A 1 182 ? 23.370 15.875 -5.184 1.00 88.56 182 ASN A N 1
ATOM 1421 C CA . ASN A 1 182 ? 23.487 14.739 -4.271 1.00 88.56 182 ASN A CA 1
ATOM 1422 C C . ASN A 1 182 ? 24.211 13.530 -4.883 1.00 88.56 182 ASN A C 1
ATOM 1424 O O . ASN A 1 182 ? 24.129 12.433 -4.336 1.00 88.56 182 ASN A O 1
ATOM 1428 N N . ASN A 1 183 ? 24.892 13.708 -6.024 1.00 77.75 183 ASN A N 1
ATOM 1429 C CA . ASN A 1 183 ? 25.584 12.642 -6.757 1.00 77.75 183 ASN A CA 1
ATOM 1430 C C . ASN A 1 183 ? 24.697 11.403 -7.006 1.00 77.75 183 ASN A C 1
ATOM 1432 O O . ASN A 1 183 ? 25.167 10.264 -7.031 1.00 77.75 183 ASN A O 1
ATOM 1436 N N . SER A 1 184 ? 23.389 11.626 -7.151 1.00 78.31 184 SER A N 1
ATOM 1437 C CA . SER A 1 184 ? 22.438 10.580 -7.506 1.00 78.31 184 SER A CA 1
ATOM 1438 C C . SER A 1 184 ? 22.592 10.274 -8.991 1.00 78.31 184 SER A C 1
ATOM 1440 O O . SER A 1 184 ? 22.810 11.177 -9.798 1.00 78.31 184 SER A O 1
ATOM 1442 N N . ASN A 1 185 ? 22.484 9.003 -9.375 1.00 78.19 185 ASN A N 1
ATOM 1443 C CA . ASN A 1 185 ? 22.650 8.568 -10.762 1.00 78.19 185 ASN A CA 1
ATOM 1444 C C . ASN A 1 185 ? 21.416 8.943 -11.610 1.00 78.19 185 ASN A C 1
ATOM 1446 O O . ASN A 1 185 ? 20.622 8.082 -11.984 1.00 78.19 185 ASN A O 1
ATOM 1450 N N . TYR A 1 186 ? 21.234 10.238 -11.881 1.00 81.50 186 TYR A N 1
ATOM 1451 C CA . TYR A 1 186 ? 20.079 10.801 -12.596 1.00 81.50 186 TYR A CA 1
ATOM 1452 C C . TYR A 1 186 ? 19.983 10.347 -14.062 1.00 81.50 186 TYR A C 1
ATOM 1454 O O . TYR A 1 186 ? 18.927 10.461 -14.678 1.00 81.50 186 TYR A O 1
ATOM 1462 N N . GLU A 1 187 ? 21.075 9.818 -14.619 1.00 82.81 187 GLU A N 1
ATOM 1463 C CA . GLU A 1 187 ? 21.114 9.203 -15.949 1.00 82.81 187 GLU A CA 1
ATOM 1464 C C . GLU A 1 187 ? 20.604 7.759 -15.948 1.00 82.81 187 GLU A C 1
ATOM 1466 O O . GLU A 1 187 ? 20.360 7.191 -17.013 1.00 82.81 187 GLU A O 1
ATOM 1471 N N . SER A 1 188 ? 20.474 7.135 -14.775 1.00 82.50 188 SER A N 1
ATOM 1472 C CA . SER A 1 188 ? 19.979 5.769 -14.669 1.00 82.50 188 SER A CA 1
ATOM 1473 C C . SER A 1 188 ? 18.459 5.722 -14.628 1.00 82.50 188 SER A C 1
ATOM 1475 O O . SER A 1 188 ? 17.799 6.508 -13.953 1.00 82.50 188 SER A O 1
ATOM 1477 N N . MET A 1 189 ? 17.912 4.755 -15.352 1.00 81.00 189 MET A N 1
ATOM 1478 C CA . MET A 1 189 ? 16.504 4.413 -15.346 1.00 81.00 189 MET A CA 1
ATOM 1479 C C . MET A 1 189 ? 16.372 2.913 -15.103 1.00 81.00 189 MET A C 1
ATOM 1481 O O . MET A 1 189 ? 17.099 2.100 -15.679 1.00 81.00 189 MET A O 1
ATOM 1485 N N . GLU A 1 190 ? 15.427 2.542 -14.249 1.00 80.81 190 GLU A N 1
ATOM 1486 C CA . GLU A 1 190 ? 15.013 1.154 -14.118 1.00 80.81 190 GLU A CA 1
ATOM 1487 C C . GLU A 1 190 ? 14.098 0.790 -15.288 1.00 80.81 190 GLU A C 1
ATOM 1489 O O . GLU A 1 190 ? 13.087 1.452 -15.536 1.00 80.81 190 GLU A O 1
ATOM 1494 N N . VAL A 1 191 ? 14.450 -0.274 -16.009 1.00 82.19 191 VAL A N 1
ATOM 1495 C CA . VAL A 1 191 ? 13.604 -0.839 -17.061 1.00 82.19 191 VAL A CA 1
ATOM 1496 C C . VAL A 1 191 ? 13.227 -2.252 -16.654 1.00 82.19 191 VAL A C 1
ATOM 1498 O O . VAL A 1 191 ? 14.083 -3.128 -16.520 1.00 82.19 191 VAL A O 1
ATOM 1501 N N . VAL A 1 192 ? 11.926 -2.467 -16.471 1.00 83.81 192 VAL A N 1
ATOM 1502 C CA . VAL A 1 192 ? 11.359 -3.759 -16.085 1.00 83.81 192 VAL A CA 1
ATOM 1503 C C . VAL A 1 192 ? 10.625 -4.363 -17.275 1.00 83.81 192 VAL A C 1
ATOM 1505 O O . VAL A 1 192 ? 9.698 -3.764 -17.818 1.00 83.81 192 VAL A O 1
ATOM 1508 N N . GLY A 1 193 ? 11.029 -5.565 -17.674 1.00 85.06 193 GLY A N 1
ATOM 1509 C CA . GLY A 1 193 ? 10.264 -6.419 -18.572 1.00 85.06 193 GLY A CA 1
ATOM 1510 C C . GLY A 1 193 ? 9.283 -7.273 -17.775 1.00 85.06 193 GLY A C 1
ATOM 1511 O O . GLY A 1 193 ? 9.699 -8.064 -16.929 1.00 85.06 193 GLY A O 1
ATOM 1512 N N . ASN A 1 194 ? 7.989 -7.133 -18.046 1.00 86.56 194 ASN A N 1
ATOM 1513 C CA . ASN A 1 194 ? 6.944 -7.960 -17.451 1.00 86.56 194 ASN A CA 1
ATOM 1514 C C . ASN A 1 194 ? 5.749 -8.129 -18.398 1.00 86.56 194 ASN A C 1
ATOM 1516 O O . ASN A 1 194 ? 5.632 -7.447 -19.418 1.00 86.56 194 ASN A O 1
ATOM 1520 N N . ASP A 1 195 ? 4.859 -9.059 -18.052 1.00 87.69 195 ASP A N 1
ATOM 1521 C CA . ASP A 1 195 ? 3.517 -9.101 -18.629 1.00 87.69 195 ASP A CA 1
ATOM 1522 C C . ASP A 1 195 ? 2.702 -7.960 -18.016 1.00 87.69 195 ASP A C 1
ATOM 1524 O O . ASP A 1 195 ? 2.252 -8.049 -16.871 1.00 87.69 195 ASP A O 1
ATOM 1528 N N . ILE A 1 196 ? 2.537 -6.876 -18.775 1.00 85.12 196 ILE A N 1
ATOM 1529 C CA . ILE A 1 196 ? 1.898 -5.659 -18.277 1.00 85.12 196 ILE 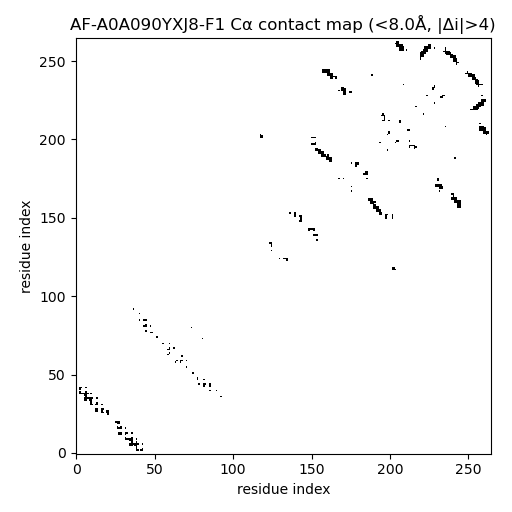A CA 1
ATOM 1530 C C . ILE A 1 196 ? 0.424 -5.866 -17.901 1.00 85.12 196 ILE A C 1
ATOM 1532 O O . ILE A 1 196 ? -0.065 -5.209 -16.982 1.00 85.12 196 ILE A O 1
ATOM 1536 N N . ILE A 1 197 ? -0.280 -6.796 -18.556 1.00 87.44 197 ILE A N 1
ATOM 1537 C CA . ILE A 1 197 ? -1.688 -7.087 -18.256 1.00 87.44 197 ILE A CA 1
ATOM 1538 C C . ILE A 1 197 ? -1.769 -7.787 -16.899 1.00 87.44 197 ILE A C 1
ATOM 1540 O O . ILE A 1 197 ? -2.538 -7.378 -16.023 1.00 87.44 197 ILE A O 1
ATOM 1544 N N . ALA A 1 198 ? -0.939 -8.815 -16.700 1.00 87.81 198 ALA A N 1
ATOM 1545 C CA . ALA A 1 198 ? -0.850 -9.510 -15.419 1.00 87.81 198 ALA A CA 1
ATOM 1546 C C . ALA A 1 198 ? -0.370 -8.566 -14.305 1.00 87.81 198 ALA A C 1
ATOM 1548 O O . ALA A 1 198 ? -0.937 -8.562 -13.211 1.00 87.81 198 ALA A O 1
ATOM 1549 N N . TYR A 1 199 ? 0.622 -7.720 -14.598 1.00 86.56 199 TYR A N 1
ATOM 1550 C CA . TYR A 1 199 ? 1.136 -6.713 -13.674 1.00 86.56 199 TYR A CA 1
ATOM 1551 C C . TYR A 1 199 ? 0.040 -5.738 -13.240 1.00 86.56 199 TYR A C 1
ATOM 1553 O O . TYR A 1 199 ? -0.137 -5.514 -12.043 1.00 86.56 199 TYR A O 1
ATOM 1561 N N . GLN A 1 200 ? -0.737 -5.191 -14.178 1.00 84.94 200 GLN A N 1
ATOM 1562 C CA . GLN A 1 200 ? -1.834 -4.277 -13.865 1.00 84.94 200 GLN A CA 1
ATOM 1563 C C . GLN A 1 200 ? -2.912 -4.959 -13.013 1.00 84.94 200 GLN A C 1
ATOM 1565 O O . GLN A 1 200 ? -3.396 -4.361 -12.053 1.00 84.94 200 GLN A O 1
ATOM 1570 N N . LYS A 1 201 ? -3.262 -6.214 -13.325 1.00 85.94 201 LYS A N 1
ATOM 1571 C CA . LYS A 1 201 ? -4.256 -6.982 -12.560 1.00 85.94 201 LYS A CA 1
ATOM 1572 C C . LYS A 1 201 ? -3.820 -7.194 -11.107 1.00 85.94 201 LYS A C 1
ATOM 1574 O O . LYS A 1 201 ? -4.636 -7.030 -10.204 1.00 85.94 201 LYS A O 1
ATOM 1579 N N . ILE A 1 202 ? -2.550 -7.537 -10.889 1.00 86.69 202 ILE A N 1
ATOM 1580 C CA . ILE A 1 202 ? -1.993 -7.819 -9.556 1.00 86.69 202 ILE A CA 1
ATOM 1581 C C . ILE A 1 202 ? -1.801 -6.525 -8.761 1.00 86.69 202 ILE A C 1
ATOM 1583 O O . ILE A 1 202 ? -2.263 -6.416 -7.629 1.00 86.69 202 ILE A O 1
ATOM 1587 N N . THR A 1 203 ? -1.166 -5.522 -9.370 1.00 82.19 203 THR A N 1
ATOM 1588 C CA . THR A 1 203 ? -0.822 -4.262 -8.689 1.00 82.19 203 THR A CA 1
ATOM 1589 C C . THR A 1 203 ? -1.983 -3.289 -8.563 1.00 82.19 203 THR A C 1
ATOM 1591 O O . THR A 1 203 ? -1.882 -2.312 -7.817 1.00 82.19 203 THR A O 1
ATOM 1594 N N . LYS A 1 204 ? -3.068 -3.525 -9.312 1.00 80.62 204 LYS A N 1
ATOM 1595 C CA . LYS A 1 204 ? -4.210 -2.613 -9.458 1.00 80.62 204 LYS A CA 1
ATOM 1596 C C . LYS A 1 204 ? -3.776 -1.207 -9.888 1.00 80.62 204 LYS A C 1
ATOM 1598 O O . LYS A 1 204 ? -4.439 -0.223 -9.570 1.00 80.62 204 LYS A O 1
ATOM 1603 N N . ALA A 1 205 ? -2.646 -1.102 -10.592 1.00 79.31 205 ALA A N 1
ATOM 1604 C CA . ALA A 1 205 ? -2.139 0.171 -11.073 1.00 79.31 205 ALA A CA 1
ATOM 1605 C C . ALA A 1 205 ? -3.133 0.796 -12.065 1.00 79.31 205 ALA A C 1
ATOM 1607 O O . ALA A 1 205 ? -3.663 0.130 -12.962 1.00 79.31 205 ALA A O 1
ATOM 1608 N N . LYS A 1 206 ? -3.385 2.094 -11.907 1.00 79.94 206 LYS A N 1
ATOM 1609 C CA . LYS A 1 206 ? -4.321 2.838 -12.741 1.00 79.94 206 LYS A CA 1
ATOM 1610 C C . LYS A 1 206 ? -3.599 3.391 -13.957 1.00 79.94 206 LYS A C 1
ATOM 1612 O O . LYS A 1 206 ? -2.566 4.050 -13.841 1.00 79.94 206 LYS A O 1
ATOM 1617 N N . VAL A 1 207 ? -4.170 3.147 -15.130 1.00 80.19 207 VAL A N 1
ATOM 1618 C CA . VAL A 1 207 ? -3.698 3.741 -16.380 1.00 80.19 207 VAL A CA 1
ATOM 1619 C C . VAL A 1 207 ? -4.293 5.136 -16.497 1.00 80.19 207 VAL A C 1
ATOM 1621 O O . VAL A 1 207 ? -5.510 5.288 -16.469 1.00 80.19 207 VAL A O 1
ATOM 1624 N N . ILE A 1 208 ? -3.437 6.150 -16.605 1.00 75.06 208 ILE A N 1
ATOM 1625 C CA . ILE A 1 208 ? -3.859 7.551 -16.761 1.00 75.06 208 ILE A CA 1
ATOM 1626 C C . ILE A 1 208 ? -3.952 7.942 -18.243 1.00 75.06 208 ILE A C 1
ATOM 1628 O O . ILE A 1 208 ? -4.659 8.878 -18.594 1.00 75.06 208 ILE A O 1
ATOM 1632 N N . SER A 1 209 ? -3.249 7.240 -19.133 1.00 69.94 209 SER A N 1
ATOM 1633 C CA . SER A 1 209 ? -3.319 7.520 -20.571 1.00 69.94 209 SER A CA 1
ATOM 1634 C C . SER A 1 209 ? -4.619 7.009 -21.197 1.00 69.94 209 SER A C 1
ATOM 1636 O O . SER A 1 209 ? -5.099 5.941 -20.828 1.00 69.94 209 SER A O 1
ATOM 1638 N N . GLU A 1 210 ? -5.103 7.690 -22.238 1.00 59.22 210 GLU A N 1
ATOM 1639 C CA . GLU A 1 210 ? -6.348 7.381 -22.970 1.00 59.22 210 GLU A CA 1
ATOM 1640 C C . GLU A 1 210 ? -6.423 5.955 -23.559 1.00 59.22 210 GLU A C 1
ATOM 1642 O O . GLU A 1 210 ? -7.506 5.454 -23.858 1.00 59.22 210 GLU A O 1
ATOM 1647 N N . LYS A 1 211 ? -5.286 5.261 -23.716 1.00 65.12 211 LYS A N 1
ATOM 1648 C CA . LYS A 1 211 ? -5.233 3.880 -24.219 1.00 65.12 211 LYS A CA 1
ATOM 1649 C C . LYS A 1 211 ? -5.196 2.858 -23.083 1.00 65.12 211 LYS A C 1
ATOM 1651 O O . LYS A 1 211 ? -4.210 2.761 -22.355 1.00 65.12 211 LYS A O 1
ATOM 1656 N N . ASN A 1 212 ? -6.231 2.022 -23.014 1.00 67.06 212 ASN A N 1
ATOM 1657 C CA . ASN A 1 212 ? -6.330 0.922 -22.055 1.00 67.06 212 ASN A CA 1
ATOM 1658 C C . ASN A 1 212 ? -5.224 -0.139 -22.271 1.00 67.06 212 ASN A C 1
ATOM 1660 O O . ASN A 1 212 ? -4.888 -0.460 -23.414 1.00 67.06 212 ASN A O 1
ATOM 1664 N N . LEU A 1 213 ? -4.667 -0.707 -21.196 1.00 73.88 213 LEU A N 1
ATOM 1665 C CA . LEU A 1 213 ? -3.574 -1.700 -21.209 1.00 73.88 213 LEU A CA 1
ATOM 1666 C C . LEU A 1 213 ? -4.050 -3.147 -21.444 1.00 73.88 213 LEU A C 1
ATOM 1668 O O . LEU A 1 213 ? -3.329 -4.093 -21.167 1.00 73.88 213 LEU A O 1
ATOM 1672 N N . ASN A 1 214 ? -5.229 -3.339 -22.036 1.00 75.75 214 ASN A N 1
ATOM 1673 C CA . ASN A 1 214 ? -5.848 -4.661 -22.226 1.00 75.75 214 ASN A CA 1
ATOM 1674 C C . ASN A 1 214 ? -5.188 -5.538 -23.305 1.00 75.75 214 ASN A C 1
ATOM 1676 O O . ASN A 1 214 ? -5.691 -6.617 -23.614 1.00 75.75 214 ASN A O 1
ATOM 1680 N N . LYS A 1 215 ? -4.116 -5.062 -23.942 1.00 80.38 215 LYS A N 1
ATOM 1681 C CA . LYS A 1 215 ? -3.373 -5.792 -24.973 1.00 80.38 215 LYS A CA 1
ATOM 1682 C C . LYS A 1 215 ? -1.880 -5.723 -24.662 1.00 80.38 215 LYS A C 1
ATOM 1684 O O . LYS A 1 215 ? -1.442 -4.679 -24.168 1.00 80.38 215 LYS A O 1
ATOM 1689 N N . PRO A 1 216 ? -1.114 -6.783 -24.979 1.00 81.69 216 PRO A N 1
ATOM 1690 C CA . PRO A 1 216 ? 0.336 -6.749 -24.866 1.00 81.69 216 PRO A CA 1
ATOM 1691 C C . PRO A 1 216 ? 0.920 -5.553 -25.622 1.00 81.69 216 PRO A C 1
ATOM 1693 O O . PRO A 1 216 ? 0.394 -5.144 -26.662 1.00 81.69 216 PRO A O 1
ATOM 1696 N N . LEU A 1 217 ? 1.997 -4.997 -25.077 1.00 81.94 217 LEU A N 1
ATOM 1697 C CA . LEU A 1 217 ? 2.755 -3.924 -25.715 1.00 81.94 217 LEU 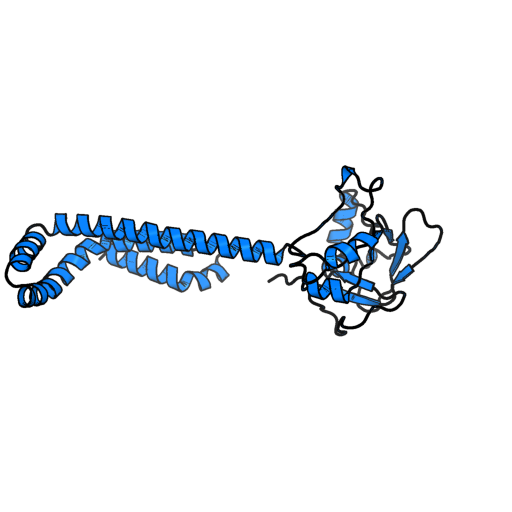A CA 1
ATOM 1698 C C . LEU A 1 217 ? 3.465 -4.464 -26.954 1.00 81.94 217 LEU A C 1
ATOM 1700 O O . LEU A 1 217 ? 3.941 -5.600 -26.955 1.00 81.94 217 LEU A O 1
ATOM 1704 N N . GLN A 1 218 ? 3.532 -3.647 -28.000 1.00 82.75 218 GLN A N 1
ATOM 1705 C CA . GLN A 1 218 ? 4.334 -3.976 -29.178 1.00 82.75 218 GLN A CA 1
ATOM 1706 C C . GLN A 1 218 ? 5.819 -3.698 -28.921 1.00 82.75 218 GLN A C 1
ATOM 1708 O O . GLN A 1 218 ? 6.184 -2.980 -27.987 1.00 82.75 218 GLN A O 1
ATOM 1713 N N . ASP A 1 219 ? 6.689 -4.241 -29.772 1.00 79.69 219 ASP A N 1
ATOM 1714 C CA . ASP A 1 219 ? 8.126 -3.999 -29.680 1.00 79.69 219 ASP A CA 1
ATOM 1715 C C . ASP A 1 219 ? 8.450 -2.500 -29.747 1.00 79.69 219 ASP A C 1
ATOM 1717 O O . ASP A 1 219 ? 8.114 -1.796 -30.701 1.00 79.69 219 ASP A O 1
ATOM 1721 N N . GLY A 1 220 ? 9.138 -2.013 -28.712 1.00 76.50 220 GLY A N 1
ATOM 1722 C CA . GLY A 1 220 ? 9.462 -0.595 -28.563 1.00 76.50 220 GLY A CA 1
ATOM 1723 C C . GLY A 1 220 ? 8.333 0.249 -27.969 1.00 76.50 220 GLY A C 1
ATOM 1724 O O . GLY A 1 220 ? 8.500 1.456 -27.849 1.00 76.50 220 GLY A O 1
ATOM 1725 N N . GLU A 1 221 ? 7.205 -0.324 -27.556 1.00 81.69 221 GLU A N 1
ATOM 1726 C CA . GLU A 1 221 ? 6.284 0.357 -26.643 1.00 81.69 221 GLU A CA 1
ATOM 1727 C C . GLU A 1 221 ? 6.722 0.128 -25.190 1.00 81.69 221 GLU A C 1
ATOM 1729 O O . GLU A 1 221 ? 7.291 -0.906 -24.838 1.00 81.69 221 GLU A O 1
ATOM 1734 N N . GLY A 1 222 ? 6.462 1.109 -24.331 1.00 82.50 222 GLY A N 1
ATOM 1735 C CA . GLY A 1 222 ? 6.778 1.039 -22.912 1.00 82.50 222 GLY A CA 1
ATOM 1736 C C . GLY A 1 222 ? 5.685 1.665 -22.065 1.00 82.50 222 GLY A C 1
ATOM 1737 O O . GLY A 1 222 ? 4.743 2.290 -22.552 1.00 82.50 222 GLY A O 1
ATOM 1738 N N . VAL A 1 223 ? 5.817 1.508 -20.759 1.00 85.75 223 VAL A N 1
ATOM 1739 C CA . VAL A 1 223 ? 4.937 2.139 -19.781 1.00 85.75 223 VAL A CA 1
ATOM 1740 C C . VAL A 1 223 ? 5.825 2.829 -18.770 1.00 85.75 223 VAL A C 1
ATOM 1742 O O . VAL A 1 223 ? 6.837 2.272 -18.353 1.00 85.75 223 VAL A O 1
ATOM 1745 N N . VAL A 1 224 ? 5.476 4.062 -18.428 1.00 85.38 224 VAL A N 1
ATOM 1746 C CA . VAL A 1 224 ? 6.264 4.899 -17.526 1.00 85.38 224 VAL A CA 1
ATOM 1747 C C . VAL A 1 224 ? 5.371 5.331 -16.377 1.00 85.38 224 VAL A C 1
ATOM 1749 O O . VAL A 1 224 ? 4.172 5.577 -16.541 1.00 85.38 224 VAL A O 1
ATOM 1752 N N . THR A 1 225 ? 5.950 5.373 -15.184 1.00 86.44 225 THR A N 1
ATOM 1753 C CA . THR A 1 225 ? 5.232 5.813 -13.993 1.00 86.44 225 THR A CA 1
ATOM 1754 C C . THR A 1 225 ? 4.991 7.320 -14.053 1.00 86.44 225 THR A C 1
ATOM 1756 O O . THR A 1 225 ? 5.767 8.080 -14.639 1.00 86.44 225 THR A O 1
ATOM 1759 N N . LYS A 1 226 ? 3.918 7.772 -13.403 1.00 85.69 226 LYS A N 1
ATOM 1760 C CA . LYS A 1 226 ? 3.586 9.193 -13.255 1.00 85.69 226 LYS A CA 1
ATOM 1761 C C . LYS A 1 226 ? 4.770 9.991 -12.702 1.00 85.69 226 LYS A C 1
ATOM 1763 O O . LYS A 1 226 ? 5.073 11.069 -13.208 1.00 85.69 226 LYS A O 1
ATOM 1768 N N . GLU A 1 227 ? 5.463 9.444 -11.708 1.00 85.44 227 GLU A N 1
ATOM 1769 C CA . GLU A 1 227 ? 6.638 10.074 -11.108 1.00 85.44 227 GLU A CA 1
ATOM 1770 C C . GLU A 1 227 ? 7.776 10.238 -12.119 1.00 85.44 227 GLU A C 1
ATOM 1772 O O . GLU A 1 227 ? 8.276 11.347 -12.299 1.00 85.44 227 GLU A O 1
ATOM 1777 N N . THR A 1 228 ? 8.128 9.183 -12.858 1.00 86.56 228 THR A N 1
ATOM 1778 C CA . THR A 1 228 ? 9.163 9.275 -13.893 1.00 86.56 228 THR A CA 1
ATOM 1779 C C . THR A 1 228 ? 8.782 10.287 -14.975 1.00 86.56 228 THR A C 1
ATOM 1781 O O . THR A 1 228 ? 9.633 11.067 -15.397 1.00 86.56 228 THR A O 1
ATOM 1784 N N . THR A 1 229 ? 7.508 10.358 -15.381 1.00 86.94 229 THR A N 1
ATOM 1785 C CA . THR A 1 229 ? 7.066 11.386 -16.339 1.00 86.94 229 THR A CA 1
ATOM 1786 C C . THR A 1 229 ? 7.129 12.802 -15.784 1.00 86.94 229 THR A C 1
ATOM 1788 O O . THR A 1 229 ? 7.509 13.712 -16.514 1.00 86.94 229 THR A O 1
ATOM 1791 N N . LYS A 1 230 ? 6.839 12.999 -14.494 1.00 88.62 230 LYS A N 1
ATOM 1792 C CA . LYS A 1 230 ? 6.955 14.301 -13.825 1.00 88.62 230 LYS A CA 1
ATOM 1793 C C . LYS A 1 230 ? 8.415 14.742 -13.703 1.00 88.62 230 LYS A C 1
ATOM 1795 O O . LYS A 1 230 ? 8.721 15.898 -13.977 1.00 88.62 230 LYS A O 1
ATOM 1800 N N . ASN A 1 231 ? 9.299 13.828 -13.308 1.00 89.81 231 ASN A N 1
ATOM 1801 C CA . ASN A 1 231 ? 10.709 14.121 -13.058 1.00 89.81 231 ASN A CA 1
ATOM 1802 C C . ASN A 1 231 ? 11.467 14.359 -14.363 1.00 89.81 231 ASN A C 1
ATOM 1804 O O . ASN A 1 231 ? 12.160 15.363 -14.502 1.00 89.81 231 ASN A O 1
ATOM 1808 N N . LEU A 1 232 ? 11.289 13.474 -15.346 1.00 87.75 232 LEU A N 1
ATOM 1809 C CA . LEU A 1 232 ? 11.975 13.587 -16.629 1.00 87.75 232 LEU A CA 1
ATOM 1810 C C . LEU A 1 232 ? 11.267 14.551 -17.591 1.00 87.75 232 LEU A C 1
ATOM 1812 O O . LEU A 1 232 ? 11.917 15.066 -18.491 1.00 87.75 232 LEU A O 1
ATOM 1816 N N . GLY A 1 233 ? 9.980 14.851 -17.404 1.00 87.75 233 GLY A N 1
ATOM 1817 C CA . GLY A 1 233 ? 9.209 15.681 -18.338 1.00 87.75 233 GLY A CA 1
ATOM 1818 C C . GLY A 1 233 ? 8.769 14.932 -19.602 1.00 87.75 233 GLY A C 1
ATOM 1819 O O . GLY A 1 233 ? 8.504 15.556 -20.628 1.00 87.75 233 GLY A O 1
ATOM 1820 N N . ILE A 1 234 ? 8.703 13.598 -19.536 1.00 85.44 234 ILE A N 1
ATOM 1821 C CA . ILE A 1 234 ? 8.309 12.717 -20.645 1.00 85.44 234 ILE A CA 1
ATOM 1822 C C . ILE A 1 234 ? 6.796 12.803 -20.871 1.00 85.44 234 ILE A C 1
ATOM 1824 O O . ILE A 1 234 ? 6.008 12.655 -19.932 1.00 85.44 234 ILE A O 1
ATOM 1828 N N . LYS A 1 235 ? 6.384 12.977 -22.127 1.00 82.62 235 LYS A N 1
ATOM 1829 C CA . LYS A 1 235 ? 4.984 13.015 -22.564 1.00 82.62 235 LYS A CA 1
ATOM 1830 C C . LYS A 1 235 ? 4.581 11.742 -23.310 1.00 82.62 235 LYS A C 1
ATOM 1832 O O . LYS A 1 235 ? 5.402 10.916 -23.710 1.00 82.62 235 LYS A O 1
ATOM 1837 N N . LEU A 1 236 ? 3.272 11.576 -23.501 1.00 78.25 236 LEU A N 1
ATOM 1838 C CA . LEU A 1 236 ? 2.723 10.518 -24.347 1.00 78.25 236 LEU A CA 1
ATOM 1839 C C . LEU A 1 236 ? 3.316 10.635 -25.763 1.00 78.25 236 LEU A C 1
ATOM 1841 O O . LEU A 1 236 ? 3.360 11.732 -26.308 1.00 78.25 236 LEU A O 1
ATOM 1845 N N . HIS A 1 237 ? 3.735 9.510 -26.351 1.00 77.06 237 HIS A N 1
ATOM 1846 C CA . HIS A 1 237 ? 4.387 9.427 -27.674 1.00 77.06 237 HIS A CA 1
ATOM 1847 C C . HIS A 1 237 ? 5.802 10.012 -27.792 1.00 77.06 237 HIS A C 1
ATOM 1849 O O . HIS A 1 237 ? 6.376 9.968 -28.881 1.00 77.06 237 HIS A O 1
ATOM 1855 N N . ASP A 1 238 ? 6.400 10.489 -26.698 1.00 81.25 238 ASP A N 1
ATOM 1856 C CA . ASP A 1 238 ? 7.832 10.777 -26.709 1.00 81.25 238 ASP A CA 1
ATOM 1857 C C . ASP A 1 238 ? 8.629 9.494 -26.960 1.00 81.25 238 ASP A C 1
ATOM 1859 O O . ASP A 1 238 ? 8.185 8.382 -26.660 1.00 81.25 238 ASP A O 1
ATOM 1863 N N . THR A 1 239 ? 9.830 9.660 -27.513 1.00 80.88 239 THR A N 1
ATOM 1864 C CA . THR A 1 239 ? 10.783 8.564 -27.668 1.00 80.88 239 THR A CA 1
ATOM 1865 C C . THR A 1 239 ? 11.956 8.750 -26.720 1.00 80.88 239 THR A C 1
ATOM 1867 O O . THR A 1 239 ? 12.588 9.804 -26.747 1.00 80.88 239 THR A O 1
ATOM 1870 N N . ILE A 1 240 ? 12.274 7.728 -25.922 1.00 83.38 240 ILE A N 1
ATOM 1871 C CA . ILE A 1 240 ? 13.515 7.695 -25.133 1.00 83.38 240 ILE A CA 1
ATOM 1872 C C . ILE A 1 240 ? 14.390 6.526 -25.577 1.00 83.38 240 ILE A C 1
ATOM 1874 O O . ILE A 1 240 ? 13.896 5.451 -25.937 1.00 83.38 240 ILE A O 1
ATOM 1878 N N . GLU A 1 241 ? 15.699 6.752 -25.564 1.00 83.00 241 GLU A N 1
ATOM 1879 C CA . GLU A 1 241 ? 16.697 5.726 -25.830 1.00 83.00 241 GLU A CA 1
ATOM 1880 C C . GLU A 1 241 ? 17.298 5.268 -24.509 1.00 83.00 241 GLU A C 1
ATOM 1882 O O . GLU A 1 241 ? 17.735 6.074 -23.687 1.00 83.00 241 GLU A O 1
ATOM 1887 N N . VAL A 1 242 ? 17.301 3.953 -24.308 1.00 81.19 242 VAL A N 1
ATOM 1888 C CA . VAL A 1 242 ? 17.849 3.337 -23.104 1.00 81.19 242 VAL A CA 1
ATOM 1889 C C . VAL A 1 242 ? 18.894 2.289 -23.482 1.00 81.19 242 VAL A C 1
ATOM 1891 O O . VAL A 1 242 ? 18.704 1.522 -24.433 1.00 81.19 242 VAL A O 1
ATOM 1894 N N . GLN A 1 243 ? 20.006 2.258 -22.746 1.00 78.38 243 GLN A N 1
ATOM 1895 C CA . GLN A 1 243 ? 21.107 1.315 -22.947 1.00 78.38 243 GLN A CA 1
ATOM 1896 C C . GLN A 1 243 ? 21.342 0.472 -21.692 1.00 78.38 243 GLN A C 1
ATOM 1898 O O . GLN A 1 243 ? 21.697 1.001 -20.639 1.00 78.38 243 GLN A O 1
ATOM 1903 N N . GLY A 1 244 ? 21.168 -0.847 -21.815 1.00 70.06 244 GLY A N 1
ATOM 1904 C CA . GLY A 1 244 ? 21.449 -1.802 -20.737 1.00 70.06 244 GLY A CA 1
ATOM 1905 C C . GLY A 1 244 ? 22.953 -2.005 -20.523 1.00 70.06 244 GLY A C 1
ATOM 1906 O O . GLY A 1 244 ? 23.737 -1.983 -21.479 1.00 70.06 244 GLY A O 1
ATOM 1907 N N . LYS A 1 245 ? 23.372 -2.217 -19.272 1.00 60.34 245 LYS A N 1
ATOM 1908 C CA . LYS A 1 245 ? 24.781 -2.451 -18.913 1.00 60.34 245 LYS A CA 1
ATOM 1909 C C . LYS A 1 245 ? 25.303 -3.746 -19.557 1.00 60.34 245 LYS A C 1
ATOM 1911 O O . LYS A 1 245 ? 24.662 -4.788 -19.493 1.00 60.34 245 LYS A O 1
ATOM 1916 N N . GLY A 1 246 ? 26.482 -3.686 -20.184 1.00 54.69 246 GLY A N 1
ATOM 1917 C CA . GLY A 1 246 ? 27.167 -4.861 -20.749 1.00 54.69 246 GLY A CA 1
ATOM 1918 C C . GLY A 1 246 ? 26.651 -5.359 -22.107 1.00 54.69 246 GLY A C 1
ATOM 1919 O O . GLY A 1 246 ? 27.149 -6.364 -22.603 1.00 54.69 246 GLY A O 1
ATOM 1920 N N . LYS A 1 247 ? 25.689 -4.671 -22.738 1.00 54.31 247 LYS A N 1
ATOM 1921 C CA . LYS A 1 247 ? 25.246 -4.971 -24.109 1.00 54.31 247 LYS A CA 1
ATOM 1922 C C . LYS A 1 247 ? 25.742 -3.876 -25.051 1.00 54.31 247 LYS A C 1
ATOM 1924 O O . LYS A 1 247 ? 25.248 -2.748 -25.010 1.00 54.31 247 LYS A O 1
ATOM 1929 N N . GLU A 1 248 ? 26.703 -4.195 -25.916 1.00 43.44 248 GLU A N 1
ATOM 1930 C CA . GLU A 1 248 ? 27.059 -3.307 -27.024 1.00 43.44 248 GLU A CA 1
ATOM 1931 C C . GLU A 1 248 ? 25.812 -3.036 -27.888 1.00 43.44 248 GLU A C 1
ATOM 1933 O O . GLU A 1 248 ? 25.177 -3.949 -28.416 1.00 43.44 248 GLU A O 1
ATOM 1938 N N . LYS A 1 249 ? 25.442 -1.753 -27.995 1.00 44.00 249 LYS A N 1
ATOM 1939 C CA . LYS A 1 249 ? 24.576 -1.163 -29.033 1.00 44.00 249 LYS A CA 1
ATOM 1940 C C . LYS A 1 249 ? 23.192 -1.784 -29.296 1.00 44.00 249 LYS A C 1
ATOM 1942 O O . LYS A 1 249 ? 22.627 -1.544 -30.361 1.00 44.00 249 LYS A O 1
ATOM 1947 N N . LYS A 1 250 ? 22.549 -2.489 -28.358 1.00 44.94 250 LYS A N 1
ATOM 1948 C CA . LYS A 1 250 ? 21.086 -2.699 -28.464 1.00 44.94 250 LYS A CA 1
ATOM 1949 C C . LYS A 1 250 ? 20.347 -1.472 -27.933 1.00 44.94 250 LYS A C 1
ATOM 1951 O O . LYS A 1 250 ? 19.779 -1.507 -26.847 1.00 44.94 250 LYS A O 1
ATOM 1956 N N . ASN A 1 251 ? 20.370 -0.392 -28.716 1.00 50.25 251 ASN A N 1
ATOM 1957 C CA . ASN A 1 251 ? 19.555 0.795 -28.469 1.00 50.25 251 ASN A CA 1
ATOM 1958 C C . ASN A 1 251 ? 18.084 0.387 -28.574 1.00 50.25 251 ASN A C 1
ATOM 1960 O O . ASN A 1 251 ? 17.575 0.151 -29.672 1.00 50.25 251 ASN A O 1
ATOM 1964 N N . LYS A 1 252 ? 17.390 0.276 -27.439 1.00 53.06 252 LYS A N 1
ATOM 1965 C CA . LYS A 1 252 ? 15.935 0.139 -27.455 1.00 53.06 252 LYS A CA 1
ATOM 1966 C C . LYS A 1 252 ? 15.341 1.539 -27.491 1.00 53.06 252 LYS A C 1
ATOM 1968 O O . LYS A 1 252 ? 15.465 2.298 -26.534 1.00 53.06 252 LYS A O 1
ATOM 1973 N N . ARG A 1 253 ? 14.716 1.874 -28.620 1.00 50.62 253 ARG A N 1
ATOM 1974 C CA . ARG A 1 253 ? 13.854 3.051 -28.740 1.00 50.62 253 ARG A CA 1
ATOM 1975 C C . ARG A 1 253 ? 12.495 2.695 -28.174 1.00 50.62 253 ARG A C 1
ATOM 1977 O O . ARG A 1 253 ? 11.788 1.880 -28.765 1.00 50.62 253 ARG A O 1
ATOM 1984 N N . LEU A 1 254 ? 12.147 3.302 -27.049 1.00 56.69 254 LEU A N 1
ATOM 1985 C CA . LEU A 1 254 ? 10.786 3.252 -26.538 1.00 56.69 254 LEU A CA 1
ATOM 1986 C C . LEU A 1 254 ? 10.022 4.401 -27.189 1.00 56.69 254 LEU A C 1
ATOM 1988 O O . LEU A 1 254 ? 10.335 5.542 -26.891 1.00 56.69 254 LEU A O 1
ATOM 1992 N N . LYS A 1 255 ? 9.110 4.106 -28.120 1.00 44.62 255 LYS A N 1
ATOM 1993 C CA . LYS A 1 255 ? 8.416 5.060 -29.008 1.00 44.62 255 LYS A CA 1
ATOM 1994 C C . LYS A 1 255 ? 7.082 5.568 -28.467 1.00 44.62 255 LYS A C 1
ATOM 1996 O O . LYS A 1 255 ? 6.532 6.536 -28.981 1.00 44.62 255 LYS A O 1
ATOM 2001 N N . SER A 1 256 ? 6.509 4.881 -27.488 1.00 49.06 256 SER A N 1
ATOM 2002 C CA . SER A 1 256 ? 5.257 5.311 -26.880 1.00 49.06 256 SER A CA 1
ATOM 2003 C C . SER A 1 256 ? 5.174 4.828 -25.451 1.00 49.06 256 SER A C 1
ATOM 2005 O O . SER A 1 256 ? 5.266 3.625 -25.197 1.00 49.06 256 SER A O 1
ATOM 2007 N N . PHE A 1 257 ? 4.952 5.769 -24.546 1.00 55.72 257 PHE A N 1
ATOM 2008 C CA . PHE A 1 257 ? 4.682 5.484 -23.149 1.00 55.72 257 PHE A CA 1
ATOM 2009 C C . PHE A 1 257 ? 3.187 5.427 -22.911 1.00 55.72 257 PHE A C 1
ATOM 2011 O O . PHE A 1 257 ? 2.440 6.217 -23.479 1.00 55.72 257 PHE A O 1
ATOM 2018 N N . ARG A 1 258 ? 2.748 4.526 -22.042 1.00 57.72 258 ARG A N 1
ATOM 2019 C CA . ARG A 1 258 ? 1.472 4.675 -21.336 1.00 57.72 258 ARG A CA 1
ATOM 2020 C C . ARG A 1 258 ? 1.769 5.086 -19.901 1.00 57.72 258 ARG A C 1
ATOM 2022 O O . ARG A 1 258 ? 2.821 4.740 -19.369 1.00 57.72 258 ARG A O 1
ATOM 2029 N N . LEU A 1 259 ? 0.877 5.867 -19.307 1.00 54.25 259 LEU A N 1
ATOM 2030 C CA . LEU A 1 259 ? 1.076 6.422 -17.969 1.00 54.25 259 LEU A CA 1
ATOM 2031 C C . LEU A 1 259 ? 0.438 5.508 -16.932 1.00 54.25 259 LEU A C 1
ATOM 2033 O O . LEU A 1 259 ? -0.766 5.258 -17.011 1.00 54.25 259 LEU A O 1
ATOM 2037 N N . LEU A 1 260 ? 1.219 5.066 -15.949 1.00 55.09 260 LEU A N 1
ATOM 2038 C CA . LEU A 1 260 ? 0.704 4.391 -14.758 1.00 55.09 260 LEU A CA 1
ATOM 2039 C C . LEU A 1 260 ? 0.824 5.286 -13.528 1.00 55.09 260 LEU A C 1
ATOM 2041 O O . LEU A 1 260 ? 1.879 5.861 -13.267 1.00 55.09 260 LEU A O 1
ATOM 2045 N N . SER A 1 261 ? -0.235 5.340 -12.727 1.00 43.69 261 SER A N 1
ATOM 2046 C CA . SER A 1 261 ? -0.183 5.850 -11.357 1.00 43.69 261 SER A CA 1
ATOM 2047 C C . SER A 1 261 ? -0.823 4.848 -10.423 1.00 43.69 261 SER A C 1
ATOM 2049 O O . SER A 1 261 ? -1.847 4.243 -10.734 1.00 43.69 261 SER A O 1
ATOM 2051 N N . LYS A 1 262 ? -0.234 4.707 -9.242 1.00 48.44 262 LYS A N 1
ATOM 2052 C CA . LYS A 1 262 ? -0.976 4.232 -8.079 1.00 48.44 262 LYS A CA 1
ATOM 2053 C C . LYS A 1 262 ? -1.750 5.440 -7.545 1.00 48.44 262 LYS A C 1
ATOM 2055 O O . LYS A 1 262 ? -1.213 6.546 -7.591 1.00 48.44 262 LYS A O 1
ATOM 2060 N N . ASP A 1 263 ? -3.018 5.285 -7.175 1.00 43.09 263 ASP A N 1
ATOM 2061 C CA . ASP A 1 263 ? -3.818 6.416 -6.690 1.00 43.09 263 ASP A CA 1
ATOM 2062 C C . ASP A 1 263 ? -3.157 7.020 -5.433 1.00 43.09 263 ASP A C 1
ATOM 2064 O O . ASP A 1 263 ? -2.991 6.358 -4.405 1.00 43.09 263 ASP A O 1
ATOM 2068 N N . GLU A 1 264 ? -2.774 8.294 -5.518 1.00 38.88 264 GLU A N 1
ATOM 2069 C CA . GLU A 1 264 ? -2.495 9.145 -4.361 1.00 38.88 264 GLU A CA 1
ATOM 2070 C C . GLU A 1 264 ? -3.832 9.749 -3.913 1.00 38.88 264 GLU A C 1
ATOM 2072 O O . GLU A 1 264 ? -4.136 10.898 -4.218 1.00 38.88 264 GLU A O 1
ATOM 2077 N N . GLY A 1 265 ? -4.674 8.916 -3.295 1.00 32.97 265 GLY A N 1
ATOM 2078 C CA . GLY A 1 265 ? -5.859 9.346 -2.545 1.00 32.97 265 GLY A CA 1
ATOM 2079 C C . GLY A 1 265 ? -5.555 9.440 -1.064 1.00 32.97 265 GLY A C 1
ATOM 2080 O O . GLY A 1 265 ? -4.955 8.466 -0.551 1.00 32.97 265 GLY A O 1
#

Sequence (265 aa):
MFSFSILIIGTVIGLSGSMLEQYAGFNPSAISALLFAIGLLVTIPSFIRMIAPVIAKPFQMIFRIETTISSRNVIRYRNKAAVSVAILAFGFMIALVGTMYVNSMYEGMKKGLQKHLPADLVIRVPMESQGIETLPFSWMEKVRKVEGVEASVGNATDFPTKLVNYDFKKANQEWYEHARKNNSNYESMEVVGNDIIAYQKITKAKVISEKNLNKPLQDGEGVVTKETTKNLGIKLHDTIEVQGKGKEKKNKRLKSFRLLSKDEG

Radius of gyration: 32.13 Å; Cα contacts (8 Å, |Δi|>4): 284; chains: 1; bounding box: 72×49×80 Å

Secondary structure (DSSP, 8-state):
-HHHHHHHHHHHHHHHHHHHHHHHSS-THHHHHHHHHHHHHHHHHHHHHHHHHHHHHHHHHHHTTHHHHHHHHHHHTHHHHHHHHHHHHHHHHHHHHHHHHHHHHHHHHHHHHHHH-SSS------GGGBTTB---TTHHHHHHTSTT-------EEEEEEEEES--GGGS-HHHHHHHHHTT--TTEEEEEE--HHHHHHHH-PEE-SSS-S-SPPPTTEEEEEHHHHHHH---TT--EEEEETT-SS--EEE-EEEEEE----